Protein AF-A0A8I1V8I2-F1 (afdb_monomer)

Sequence (179 aa):
MRNTASRFMPPVAVRPPLRWPARCFLAVMAVAFMAVFWTHPVAVGGSLLALGSLVAVLSRREALRLARMAQSRAGESICQFARSIDCRRVDTWVVRAVYEELQRSLSAAVAVPLRLTDNLQSDLRLDADDLDDLVADMAQRARRSLADTSANPLFGKVTTVGDLVEFLQTQPCLPNSAV

Foldseek 3Di:
DDPDDLVPFDAQDDDDPDDPVVVVVVVVVVVVVVVVCVVCVPVVVVVCVVVVVVCVVVVVVLVVLQVVQQVVCPPADLVVQVVVDPCVLAPVLLSVLLQVLLQVVSDPVDRHRFHQAQWCCPRSVQDPVNVVVSLVRSCNRSQFDPPCLVVQPCVVPDTGSNSSSVSSRPGDHHDPPPD

Radius of gyration: 20.57 Å; Cα contacts (8 Å, |Δi|>4): 141; chains: 1; bounding box: 42×40×56 Å

Structure (mmCIF, N/CA/C/O backbone):
data_AF-A0A8I1V8I2-F1
#
_entry.id   AF-A0A8I1V8I2-F1
#
loop_
_atom_site.group_PDB
_atom_site.id
_atom_site.type_symbol
_atom_site.label_atom_id
_atom_site.label_alt_id
_atom_site.label_comp_id
_atom_site.label_asym_id
_atom_site.label_entity_id
_atom_site.label_seq_id
_atom_site.pdbx_PDB_ins_code
_atom_site.Cartn_x
_atom_site.Cartn_y
_atom_site.Cartn_z
_atom_site.occupancy
_atom_site.B_iso_or_equiv
_atom_site.auth_seq_id
_atom_site.auth_comp_id
_atom_site.auth_asym_id
_atom_site.auth_atom_id
_atom_site.pdbx_PDB_model_num
ATOM 1 N N . MET A 1 1 ? -16.329 8.548 17.843 1.00 64.62 1 MET A N 1
ATOM 2 C CA . MET A 1 1 ? -16.566 7.380 16.964 1.00 64.62 1 MET A CA 1
ATOM 3 C C . MET A 1 1 ? -17.852 7.614 16.198 1.00 64.62 1 MET A C 1
ATOM 5 O O . MET A 1 1 ? -18.760 8.213 16.765 1.00 64.62 1 MET A O 1
ATOM 9 N N . ARG A 1 2 ? -17.925 7.216 14.925 1.00 69.12 2 ARG A N 1
ATOM 10 C CA . ARG A 1 2 ? -19.158 7.337 14.135 1.00 69.12 2 ARG A CA 1
ATOM 11 C C . ARG A 1 2 ? -20.166 6.235 14.469 1.00 69.12 2 ARG A C 1
ATOM 13 O O . ARG A 1 2 ? -19.789 5.083 14.644 1.00 69.12 2 ARG A O 1
ATOM 20 N N . ASN A 1 3 ? -21.453 6.596 14.472 1.00 68.94 3 ASN A N 1
ATOM 21 C CA . ASN A 1 3 ? -22.575 5.661 14.654 1.00 68.94 3 ASN A CA 1
ATOM 22 C C . ASN A 1 3 ? -23.096 5.076 13.325 1.00 68.94 3 ASN A C 1
ATOM 24 O O . ASN A 1 3 ? -24.006 4.250 13.317 1.00 68.94 3 ASN A O 1
ATOM 28 N N . THR A 1 4 ? -22.538 5.499 12.188 1.00 78.81 4 THR A N 1
ATOM 29 C CA . THR A 1 4 ? -22.935 5.017 10.860 1.00 78.81 4 THR A CA 1
ATOM 30 C C . THR A 1 4 ? -22.234 3.700 10.539 1.00 78.81 4 THR A C 1
ATOM 32 O O . THR A 1 4 ? -21.015 3.596 10.656 1.00 78.81 4 THR A O 1
ATOM 35 N N . ALA A 1 5 ? -22.981 2.698 10.072 1.00 82.81 5 ALA A N 1
ATOM 36 C CA . ALA A 1 5 ? -22.414 1.402 9.699 1.00 82.81 5 ALA A CA 1
ATOM 37 C C . ALA A 1 5 ? -21.366 1.519 8.572 1.00 82.81 5 ALA A C 1
ATOM 39 O O . ALA A 1 5 ? -21.555 2.268 7.613 1.00 82.81 5 ALA A O 1
ATOM 40 N N . SER A 1 6 ? -20.302 0.712 8.641 1.00 80.50 6 SER A N 1
ATOM 41 C CA . SER A 1 6 ? -19.172 0.732 7.690 1.00 80.50 6 SER A CA 1
ATOM 42 C C . SER A 1 6 ? -19.536 0.388 6.242 1.00 80.50 6 SER A C 1
ATOM 44 O O . SER A 1 6 ? -18.745 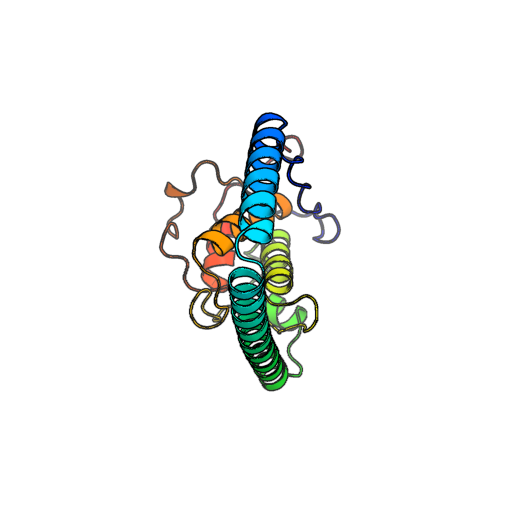0.615 5.337 1.00 80.50 6 SER A O 1
ATOM 46 N N . ARG A 1 7 ? -20.733 -0.156 5.988 1.00 82.81 7 ARG A N 1
ATOM 47 C CA . ARG A 1 7 ? -21.243 -0.408 4.627 1.00 82.81 7 ARG A CA 1
ATOM 48 C C .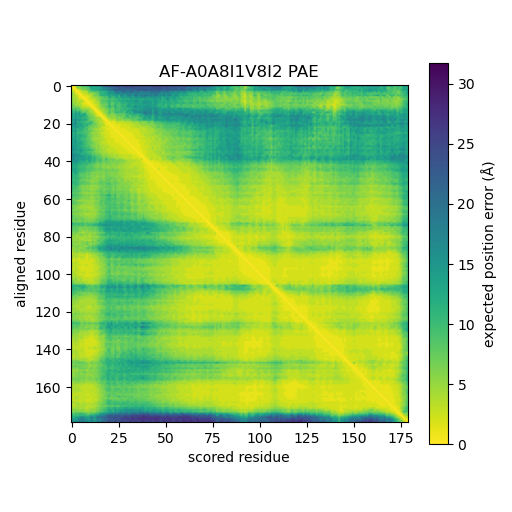 ARG A 1 7 ? -21.562 0.864 3.836 1.00 82.81 7 ARG A C 1
ATOM 50 O O . ARG A 1 7 ? -21.690 0.784 2.626 1.00 82.81 7 ARG A O 1
ATOM 57 N N . PHE A 1 8 ? -21.707 2.003 4.514 1.00 85.38 8 PHE A N 1
ATOM 58 C CA . PHE A 1 8 ? -21.960 3.308 3.891 1.00 85.38 8 PHE A CA 1
ATOM 59 C C . PHE A 1 8 ? -20.676 4.116 3.665 1.00 85.38 8 PHE A C 1
ATOM 61 O O . PHE A 1 8 ? -20.726 5.316 3.406 1.00 85.38 8 PHE A O 1
ATOM 68 N N . MET A 1 9 ? -19.524 3.468 3.810 1.00 85.94 9 MET A N 1
ATOM 69 C CA . MET A 1 9 ? -18.231 4.074 3.551 1.00 85.94 9 MET A CA 1
ATOM 70 C C . MET A 1 9 ? -18.099 4.423 2.060 1.00 85.94 9 MET A C 1
ATOM 72 O O . MET A 1 9 ? -18.410 3.575 1.220 1.00 85.94 9 MET A O 1
ATOM 76 N N . PRO A 1 10 ? -17.639 5.639 1.713 1.00 85.38 10 PRO A N 1
ATOM 77 C CA . PRO A 1 10 ? -17.452 6.023 0.322 1.00 85.38 10 PRO A CA 1
ATOM 78 C C . PRO A 1 10 ? -16.300 5.230 -0.320 1.00 85.38 10 PRO A C 1
ATOM 80 O O . PRO A 1 10 ? -15.362 4.833 0.384 1.00 85.38 10 PRO A O 1
ATOM 83 N N . PRO A 1 11 ? -16.344 5.003 -1.645 1.00 85.25 11 PRO A N 1
ATOM 84 C CA . PRO A 1 11 ? -15.184 4.520 -2.385 1.00 85.25 11 PRO A CA 1
ATOM 85 C C . PRO A 1 11 ? -14.079 5.588 -2.412 1.00 85.25 11 PRO A C 1
ATOM 87 O O . PRO A 1 11 ? -14.350 6.774 -2.211 1.00 85.25 11 PRO A O 1
ATOM 90 N N . VAL A 1 12 ? -12.841 5.168 -2.686 1.00 84.62 12 VAL A N 1
ATOM 91 C CA . VAL A 1 12 ? -11.736 6.097 -2.985 1.00 84.62 12 VAL A CA 1
ATOM 92 C C . VAL A 1 12 ? -12.130 6.947 -4.195 1.00 84.62 12 VAL A C 1
ATOM 94 O O . VAL A 1 12 ? -12.657 6.412 -5.177 1.00 84.62 12 VAL A O 1
ATOM 97 N N . ALA A 1 13 ? -11.912 8.264 -4.136 1.00 81.31 13 ALA A N 1
ATOM 98 C CA . ALA A 1 13 ? -12.184 9.098 -5.304 1.00 81.31 13 ALA A CA 1
ATOM 99 C C . ALA A 1 13 ? -11.190 8.772 -6.419 1.00 81.31 13 ALA A C 1
ATOM 101 O O . ALA A 1 13 ? -9.991 8.627 -6.191 1.00 81.31 13 ALA A O 1
ATOM 102 N N . VAL A 1 14 ? -11.690 8.700 -7.650 1.00 76.75 14 VAL A N 1
ATOM 103 C CA . VAL A 1 14 ? -10.835 8.490 -8.817 1.00 76.75 14 VAL A CA 1
ATOM 104 C C . VAL A 1 14 ? -9.915 9.701 -8.967 1.00 76.75 14 VAL A C 1
ATOM 106 O O . VAL A 1 14 ? -10.389 10.835 -9.082 1.00 76.75 14 VAL A O 1
ATOM 109 N N . ARG A 1 15 ? -8.598 9.463 -8.972 1.00 76.69 15 ARG A N 1
ATOM 110 C CA . ARG A 1 15 ? -7.600 10.513 -9.211 1.00 76.69 15 ARG A CA 1
ATOM 111 C C . ARG A 1 15 ? -7.887 11.175 -10.572 1.00 76.69 15 ARG A C 1
ATOM 113 O O . ARG A 1 15 ? -8.176 10.463 -11.539 1.00 76.69 15 ARG A O 1
ATOM 120 N N . PRO A 1 16 ? -7.844 12.517 -10.676 1.00 74.12 16 PRO A N 1
ATOM 121 C CA . PRO A 1 16 ? -8.162 13.200 -11.922 1.00 74.12 16 PRO A CA 1
ATOM 122 C C . PRO A 1 16 ? -7.211 12.746 -13.036 1.00 74.12 16 PRO A C 1
ATOM 124 O O . PRO A 1 16 ? -6.032 12.483 -12.778 1.00 74.12 16 PRO A O 1
ATOM 127 N N . PRO A 1 17 ? -7.694 12.659 -14.287 1.00 76.81 17 PRO A N 1
ATOM 128 C CA . PRO A 1 17 ? -6.865 12.203 -15.385 1.00 76.81 17 PRO A CA 1
ATOM 129 C C . PRO A 1 17 ? -5.683 13.149 -15.597 1.00 76.81 17 PRO A C 1
ATOM 131 O O . PRO A 1 17 ? -5.768 14.358 -15.364 1.00 76.81 17 PRO A O 1
ATOM 134 N N . LEU A 1 18 ? -4.592 12.587 -16.116 1.00 78.44 18 LEU A N 1
ATOM 135 C CA . LEU A 1 18 ? -3.347 13.302 -16.363 1.00 78.44 18 LEU A CA 1
ATOM 136 C C . LEU A 1 18 ? -3.592 14.621 -17.121 1.00 78.44 18 LEU A C 1
ATOM 138 O O . LEU A 1 18 ? -4.292 14.636 -18.143 1.00 78.44 18 LEU A O 1
ATOM 142 N N . ARG A 1 19 ? -3.013 15.721 -16.620 1.00 87.00 19 ARG A N 1
ATOM 143 C CA . ARG A 1 19 ? -3.175 17.075 -17.179 1.00 87.00 19 ARG A CA 1
ATOM 144 C C . ARG A 1 19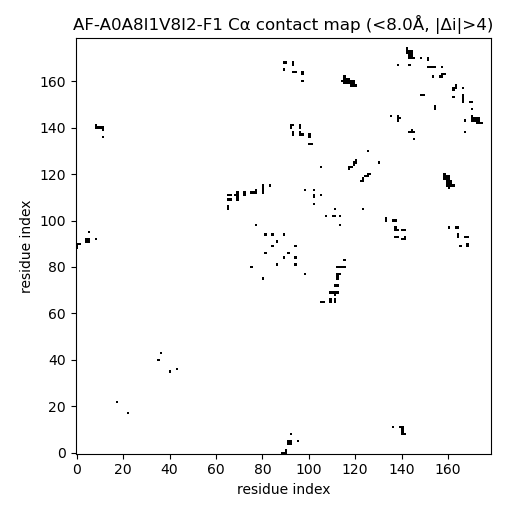 ? -2.590 17.154 -18.593 1.00 87.00 19 ARG A C 1
ATOM 146 O O . ARG A 1 19 ? -1.603 16.494 -18.905 1.00 87.00 19 ARG A O 1
ATOM 153 N N . TRP A 1 20 ? -3.164 18.014 -19.434 1.00 82.88 20 TRP A N 1
ATOM 154 C CA . TRP A 1 20 ? -2.749 18.205 -20.831 1.00 82.88 20 TRP A CA 1
ATOM 155 C C . TRP A 1 20 ? -1.231 18.390 -21.060 1.00 82.88 20 TRP A C 1
ATOM 157 O O . TRP A 1 20 ? -0.701 17.671 -21.906 1.00 82.88 20 TRP A O 1
ATOM 167 N N . PRO A 1 21 ? -0.484 19.221 -20.297 1.00 86.06 21 PRO A N 1
ATOM 168 C CA . PRO A 1 21 ? 0.962 19.363 -20.513 1.00 86.06 21 PRO A CA 1
ATOM 169 C C . PRO A 1 21 ? 1.739 18.055 -20.306 1.00 86.06 21 PRO A C 1
ATOM 171 O O . PRO A 1 21 ? 2.663 17.758 -21.058 1.00 86.06 21 PRO A O 1
ATOM 174 N N . ALA A 1 22 ? 1.331 17.228 -19.341 1.00 86.69 22 ALA A N 1
ATOM 175 C CA . ALA A 1 22 ? 1.958 15.931 -19.110 1.00 86.69 22 ALA A CA 1
ATOM 176 C C . ALA A 1 22 ? 1.650 14.934 -20.243 1.00 86.69 22 ALA A C 1
ATOM 178 O O . ALA A 1 22 ? 2.503 14.122 -20.594 1.00 86.69 22 ALA A O 1
ATOM 179 N N . ARG A 1 23 ? 0.479 15.039 -20.890 1.00 88.25 23 ARG A N 1
ATOM 180 C CA . ARG A 1 23 ? 0.170 14.254 -22.100 1.00 88.25 23 ARG A CA 1
ATOM 181 C C . ARG A 1 23 ? 1.065 14.647 -23.273 1.00 88.25 23 ARG A C 1
ATOM 183 O O . ARG A 1 23 ? 1.575 13.768 -23.958 1.00 88.25 23 ARG A O 1
ATOM 190 N N . CYS A 1 24 ? 1.282 15.945 -23.486 1.00 90.88 24 CYS A N 1
ATOM 191 C CA . CYS A 1 24 ? 2.187 16.432 -24.530 1.00 90.88 24 CYS A CA 1
ATOM 192 C C . CYS A 1 24 ? 3.622 15.948 -24.296 1.00 90.88 24 CYS A C 1
ATOM 194 O O . CYS A 1 24 ? 4.262 15.457 -25.222 1.00 90.88 24 CYS A O 1
ATOM 196 N N . PHE A 1 25 ? 4.102 16.018 -23.052 1.00 91.88 25 PHE A N 1
ATOM 197 C CA . PHE A 1 25 ? 5.422 15.508 -22.684 1.00 91.88 25 PHE A CA 1
ATOM 198 C C . PHE A 1 25 ? 5.564 14.000 -22.958 1.00 91.88 25 PHE A C 1
ATOM 200 O O . PHE A 1 25 ? 6.535 13.575 -23.584 1.00 91.88 25 PHE A O 1
ATOM 207 N N . LEU A 1 26 ? 4.567 13.194 -22.575 1.00 90.75 26 LEU A N 1
ATOM 208 C CA . LEU A 1 26 ? 4.551 11.755 -22.863 1.00 90.75 26 LEU A CA 1
ATOM 209 C C . LEU A 1 26 ? 4.549 11.452 -24.365 1.00 90.75 26 LEU A C 1
ATOM 211 O O . LEU A 1 26 ? 5.234 10.528 -24.794 1.00 90.75 26 LEU A O 1
ATOM 215 N N . ALA A 1 27 ? 3.821 12.229 -25.171 1.00 92.50 27 ALA A N 1
ATOM 216 C CA . ALA A 1 27 ? 3.812 12.055 -26.622 1.00 92.50 27 ALA A CA 1
ATOM 217 C C . ALA A 1 27 ? 5.203 12.298 -27.233 1.00 92.50 27 ALA A C 1
ATOM 219 O O . ALA A 1 27 ? 5.659 11.505 -28.055 1.00 92.50 27 ALA A O 1
ATOM 220 N N . VAL A 1 28 ? 5.911 13.342 -26.789 1.00 93.62 28 VAL A N 1
ATOM 221 C CA . VAL A 1 28 ? 7.290 13.619 -27.226 1.00 93.62 28 VAL A CA 1
ATOM 222 C C . VAL A 1 28 ? 8.233 12.485 -26.818 1.00 93.62 28 VAL A C 1
ATOM 224 O O . VAL A 1 28 ? 9.016 12.014 -27.642 1.00 93.62 28 VAL A O 1
ATOM 227 N N . MET A 1 29 ? 8.122 11.994 -25.579 1.00 91.94 29 MET A N 1
ATOM 228 C CA . MET A 1 29 ? 8.909 10.849 -25.110 1.00 91.94 29 MET A CA 1
ATOM 229 C C . MET A 1 29 ? 8.640 9.591 -25.941 1.00 91.94 29 MET A C 1
ATOM 231 O O . MET A 1 29 ? 9.583 8.904 -26.324 1.00 91.94 29 MET A O 1
ATOM 235 N N . ALA A 1 30 ? 7.379 9.315 -26.279 1.00 91.50 30 ALA A N 1
ATOM 236 C CA . ALA A 1 30 ? 7.009 8.171 -27.105 1.00 91.50 30 ALA A CA 1
ATOM 237 C C . ALA A 1 30 ? 7.614 8.254 -28.516 1.00 91.50 30 ALA A C 1
ATOM 239 O O . ALA A 1 30 ? 8.157 7.266 -29.005 1.00 91.50 30 ALA A O 1
ATOM 240 N N . VAL A 1 31 ? 7.589 9.431 -29.154 1.00 93.69 31 VAL A N 1
ATOM 241 C CA . VAL A 1 31 ? 8.219 9.638 -30.471 1.00 93.69 31 VAL A CA 1
ATOM 242 C C . VAL A 1 31 ? 9.735 9.436 -30.397 1.00 93.69 31 VAL A C 1
ATOM 244 O O . VAL A 1 31 ? 10.303 8.763 -31.256 1.00 93.69 31 VAL A O 1
ATOM 247 N N . ALA A 1 32 ? 10.390 9.952 -29.352 1.00 88.75 32 ALA A N 1
ATOM 248 C CA . ALA A 1 32 ? 11.820 9.739 -29.136 1.00 88.75 32 ALA A CA 1
ATOM 249 C C . ALA A 1 32 ? 12.155 8.246 -28.955 1.00 88.75 32 ALA A C 1
ATOM 251 O O . ALA A 1 32 ? 13.080 7.740 -29.589 1.00 88.75 32 ALA A O 1
ATOM 252 N N . PHE A 1 33 ? 11.365 7.518 -28.160 1.00 87.62 33 PHE A N 1
ATOM 253 C CA . PHE A 1 33 ? 11.512 6.069 -27.993 1.00 87.62 33 PHE A CA 1
ATOM 254 C C . PHE A 1 33 ? 11.321 5.304 -29.307 1.00 87.62 33 PHE A C 1
ATOM 256 O O . PHE A 1 33 ? 12.099 4.399 -29.600 1.00 87.62 33 PHE A O 1
ATOM 263 N N . MET A 1 34 ? 10.332 5.682 -30.122 1.00 89.44 34 MET A N 1
ATOM 264 C CA . MET A 1 34 ? 10.095 5.071 -31.436 1.00 89.44 34 MET A CA 1
ATOM 265 C C . MET A 1 34 ? 11.270 5.295 -32.394 1.00 89.44 34 MET A C 1
ATOM 267 O O . MET A 1 34 ? 11.663 4.370 -33.103 1.00 89.44 34 MET A O 1
ATOM 271 N N . ALA A 1 35 ? 11.871 6.488 -32.386 1.00 89.00 35 ALA A N 1
ATOM 272 C CA . ALA A 1 35 ? 13.062 6.772 -33.182 1.00 89.00 35 ALA A CA 1
ATOM 273 C C . ALA A 1 35 ? 14.254 5.896 -32.755 1.00 89.00 35 ALA A C 1
ATOM 275 O O . ALA A 1 35 ? 14.913 5.303 -33.607 1.00 89.00 35 ALA A O 1
ATOM 276 N N . VAL A 1 36 ? 14.486 5.746 -31.445 1.00 87.75 36 VAL A N 1
ATOM 277 C CA . VAL A 1 36 ? 15.548 4.876 -30.897 1.00 87.75 36 VAL A CA 1
ATOM 278 C C . VAL A 1 36 ? 15.292 3.397 -31.206 1.00 87.75 36 VAL A C 1
ATOM 280 O O . VAL A 1 36 ? 16.220 2.650 -31.517 1.00 87.75 36 VAL A O 1
ATOM 283 N N . PHE A 1 37 ? 14.033 2.957 -31.160 1.00 89.69 37 PHE A N 1
ATOM 284 C CA . PHE A 1 37 ? 13.659 1.596 -31.543 1.00 89.69 37 PHE A CA 1
ATOM 285 C C . PHE A 1 37 ? 13.972 1.316 -33.018 1.00 89.69 37 PHE A C 1
ATOM 287 O O . PHE A 1 37 ? 14.446 0.231 -33.350 1.00 89.69 37 PHE A O 1
ATOM 294 N N . TRP A 1 38 ? 13.761 2.302 -33.894 1.00 90.56 38 TRP A N 1
ATOM 295 C CA . TRP A 1 38 ? 14.055 2.175 -35.320 1.00 90.56 38 TRP A CA 1
ATOM 296 C C . TRP A 1 38 ? 15.557 2.084 -35.610 1.00 90.56 38 TRP A C 1
ATOM 298 O O . TRP A 1 38 ? 15.969 1.348 -36.506 1.00 90.56 38 TRP A O 1
ATOM 308 N N . THR A 1 39 ? 16.389 2.811 -34.858 1.00 90.88 39 THR A N 1
ATOM 309 C CA . THR A 1 39 ? 17.848 2.787 -35.046 1.00 90.88 39 THR A CA 1
ATOM 310 C C . THR A 1 39 ? 18.505 1.550 -34.434 1.00 90.88 39 THR A C 1
ATOM 312 O O . THR A 1 39 ? 19.489 1.051 -34.981 1.00 90.88 39 THR A O 1
ATOM 315 N N . HIS A 1 40 ? 17.965 1.020 -33.331 1.00 91.50 40 HIS A N 1
ATOM 316 C CA . HIS A 1 40 ? 18.559 -0.101 -32.593 1.00 91.50 40 HIS A CA 1
ATOM 317 C C . HIS A 1 40 ? 17.541 -1.193 -32.204 1.00 91.50 40 HIS A C 1
ATOM 319 O O . HIS A 1 40 ? 17.405 -1.521 -31.020 1.00 91.50 40 HIS A O 1
ATOM 325 N N . PRO A 1 41 ? 16.860 -1.835 -33.173 1.00 89.69 41 PRO A N 1
ATOM 326 C CA . PRO A 1 41 ? 15.738 -2.732 -32.887 1.00 89.69 41 PRO A CA 1
ATOM 327 C C . PRO A 1 41 ? 16.145 -3.971 -32.079 1.00 89.69 41 PRO A C 1
ATOM 329 O O . PRO A 1 41 ? 15.426 -4.388 -31.172 1.00 89.69 41 PRO A O 1
ATOM 332 N N . VAL A 1 42 ? 17.323 -4.543 -32.355 1.00 94.00 42 VAL A N 1
ATOM 333 C CA . VAL A 1 42 ? 17.816 -5.739 -31.649 1.00 94.00 42 VAL A CA 1
ATOM 334 C C . VAL A 1 42 ? 18.182 -5.420 -30.201 1.00 94.00 42 VAL A C 1
ATOM 336 O O . VAL A 1 42 ? 17.825 -6.177 -29.302 1.00 94.00 42 VAL A O 1
ATOM 339 N N . ALA A 1 43 ? 18.860 -4.293 -29.963 1.00 91.00 43 ALA A N 1
ATOM 340 C CA . ALA A 1 43 ? 19.255 -3.892 -28.616 1.00 91.00 43 ALA A CA 1
ATOM 341 C C . ALA A 1 43 ? 18.022 -3.587 -27.757 1.00 91.00 43 ALA A C 1
ATOM 343 O O . ALA A 1 43 ? 17.884 -4.142 -26.670 1.00 91.00 43 ALA A O 1
ATOM 344 N N . VAL A 1 44 ? 17.085 -2.785 -28.277 1.00 92.38 44 VAL A N 1
ATOM 345 C CA . VAL A 1 44 ? 15.857 -2.444 -27.545 1.00 92.38 44 VAL A CA 1
ATOM 346 C C . VAL A 1 44 ? 14.986 -3.683 -27.325 1.00 92.38 44 VAL A C 1
ATOM 348 O O . VAL A 1 44 ? 14.507 -3.899 -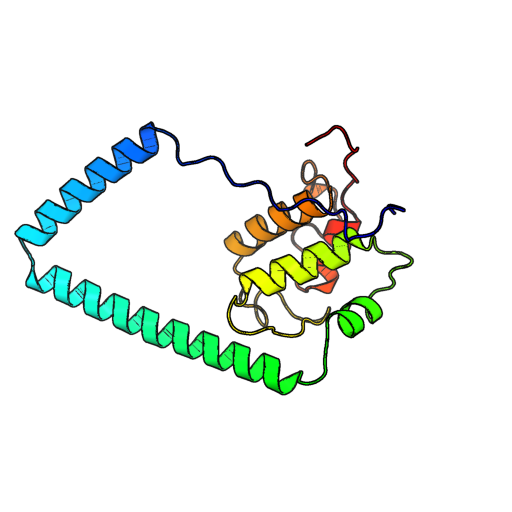26.213 1.00 92.38 44 VAL A O 1
ATOM 351 N N . GLY A 1 45 ? 14.829 -4.541 -28.338 1.00 91.19 45 GLY A N 1
ATOM 352 C CA . GLY A 1 45 ? 14.099 -5.802 -28.206 1.00 91.19 45 GLY A CA 1
ATOM 353 C C . GLY A 1 45 ? 14.708 -6.725 -27.146 1.00 91.19 45 GLY A C 1
ATOM 354 O O . GLY A 1 45 ? 13.990 -7.238 -26.288 1.00 91.19 45 GLY A O 1
ATOM 355 N N . GLY A 1 46 ? 16.035 -6.879 -27.147 1.00 94.62 46 GLY A N 1
ATOM 356 C CA . GLY A 1 46 ? 16.757 -7.646 -26.132 1.00 94.62 46 GLY A CA 1
ATOM 357 C C . GLY A 1 46 ? 16.563 -7.085 -24.721 1.00 94.62 46 GLY A C 1
ATOM 358 O O . GLY A 1 46 ? 16.257 -7.842 -23.800 1.00 94.62 46 GLY A O 1
ATOM 359 N N . SER A 1 47 ? 16.660 -5.764 -24.549 1.00 92.69 47 SER A N 1
ATOM 360 C CA . SER A 1 47 ? 16.421 -5.103 -23.261 1.00 92.69 47 SER A CA 1
ATOM 361 C C . SER A 1 47 ? 14.984 -5.277 -22.766 1.00 92.69 47 SER A C 1
ATOM 363 O O . SER A 1 47 ? 14.786 -5.559 -21.586 1.00 92.69 47 SER A O 1
ATOM 365 N N . LEU A 1 48 ? 13.984 -5.164 -23.645 1.00 93.69 48 LEU A N 1
ATOM 366 C CA . LEU A 1 48 ? 12.577 -5.374 -23.287 1.00 93.69 48 LEU A CA 1
ATOM 367 C C . LEU A 1 48 ? 12.302 -6.821 -22.873 1.00 93.69 48 LEU A C 1
ATOM 369 O O . LEU A 1 48 ? 11.603 -7.049 -21.889 1.00 93.69 48 LEU A O 1
ATOM 373 N N . LEU A 1 49 ? 12.877 -7.800 -23.578 1.00 95.50 49 LEU A N 1
ATOM 374 C CA . LEU A 1 49 ? 12.763 -9.212 -23.204 1.00 95.50 49 LEU A CA 1
ATOM 375 C C . LEU A 1 49 ? 13.449 -9.496 -21.863 1.00 95.50 49 LEU A C 1
ATOM 377 O O . LEU A 1 49 ? 12.875 -10.168 -21.003 1.00 95.50 49 LEU A O 1
ATOM 381 N N . ALA A 1 50 ? 14.652 -8.956 -21.654 1.00 95.81 50 ALA A N 1
ATOM 382 C CA . ALA A 1 50 ? 15.372 -9.088 -20.393 1.00 95.81 50 ALA A CA 1
ATOM 383 C C . ALA A 1 50 ? 14.574 -8.477 -19.229 1.00 95.81 50 ALA A C 1
ATOM 385 O O . ALA A 1 50 ? 14.333 -9.153 -18.230 1.00 95.81 50 ALA A O 1
ATOM 386 N N . LEU A 1 51 ? 14.077 -7.247 -19.381 1.00 96.31 51 LEU A N 1
ATOM 387 C CA . LEU A 1 51 ? 13.259 -6.587 -18.365 1.00 96.31 51 LEU A CA 1
ATOM 388 C C . LEU A 1 51 ? 11.936 -7.329 -18.123 1.00 96.31 51 LEU A C 1
ATOM 390 O O . LEU A 1 51 ? 11.572 -7.578 -16.977 1.00 96.31 51 LEU A O 1
ATOM 394 N N . GLY A 1 52 ? 11.241 -7.742 -19.185 1.00 95.81 52 GLY A N 1
ATOM 395 C CA . GLY A 1 52 ? 9.978 -8.476 -19.091 1.00 95.81 52 GLY A CA 1
ATOM 396 C C . GLY A 1 52 ? 10.133 -9.829 -18.395 1.00 95.81 52 GLY A C 1
ATOM 397 O O . GLY A 1 52 ? 9.328 -10.176 -17.530 1.00 95.81 52 GLY A O 1
ATOM 398 N N . SER A 1 53 ? 11.196 -10.575 -18.708 1.00 95.69 53 SER A N 1
ATOM 399 C CA . SER A 1 53 ? 11.511 -11.836 -18.027 1.00 95.69 53 SER A CA 1
ATOM 400 C C . SER A 1 53 ? 11.851 -11.627 -16.550 1.00 95.69 53 SER A C 1
ATOM 402 O O . SER A 1 53 ? 11.352 -12.370 -15.704 1.00 95.69 53 SER A O 1
ATOM 404 N N . LEU A 1 54 ? 12.617 -10.583 -16.218 1.00 97.00 54 LEU A N 1
ATOM 405 C CA . LEU A 1 54 ? 12.916 -10.219 -14.835 1.00 97.00 54 LEU A CA 1
ATOM 406 C C . LEU A 1 54 ? 11.630 -9.899 -14.061 1.00 97.00 54 LEU A C 1
ATOM 408 O O . LEU A 1 54 ? 11.395 -10.483 -13.003 1.00 97.00 54 LEU A O 1
ATOM 412 N N . VAL A 1 55 ? 10.759 -9.049 -14.612 1.00 95.25 55 VAL A N 1
ATOM 413 C CA . VAL A 1 55 ? 9.455 -8.709 -14.016 1.00 95.25 55 VAL A CA 1
ATOM 414 C C . VAL A 1 55 ? 8.580 -9.955 -13.849 1.00 95.25 55 VAL A C 1
ATOM 416 O O . VAL A 1 55 ? 7.969 -10.146 -12.796 1.00 95.25 55 VAL A O 1
ATOM 419 N N . ALA A 1 56 ? 8.548 -10.856 -14.834 1.00 94.56 56 ALA A N 1
ATOM 420 C CA . ALA A 1 56 ? 7.800 -12.110 -14.746 1.00 94.56 56 ALA A CA 1
ATOM 421 C C . ALA A 1 56 ? 8.330 -13.034 -13.633 1.00 94.56 56 ALA A C 1
ATOM 423 O O . ALA A 1 56 ? 7.552 -13.670 -12.922 1.00 94.56 56 ALA A O 1
ATOM 424 N N . VAL A 1 57 ? 9.649 -13.106 -13.444 1.00 96.19 57 VAL A N 1
ATOM 425 C CA . VAL A 1 57 ? 10.254 -13.891 -12.358 1.00 96.19 57 VAL A CA 1
ATOM 426 C C . VAL A 1 57 ? 9.951 -13.264 -10.997 1.00 96.19 57 VAL A C 1
ATOM 428 O O . VAL A 1 57 ? 9.562 -13.983 -10.076 1.00 96.19 57 VAL A O 1
ATOM 431 N N . LEU A 1 58 ? 10.101 -11.945 -10.860 1.00 93.88 58 LEU A N 1
ATOM 432 C CA . LEU A 1 58 ? 9.841 -11.231 -9.607 1.00 93.88 58 LEU A CA 1
ATOM 433 C C . LEU A 1 58 ? 8.363 -11.314 -9.203 1.00 93.88 58 LEU A C 1
ATOM 435 O O . LEU A 1 58 ? 8.065 -11.703 -8.075 1.00 93.88 58 LEU A O 1
ATOM 439 N N . SER A 1 59 ? 7.442 -11.070 -10.137 1.00 90.62 59 SER A N 1
ATOM 440 C CA . SER A 1 59 ? 5.995 -11.183 -9.894 1.00 90.62 59 SER A CA 1
ATOM 441 C C . SER A 1 59 ? 5.574 -12.600 -9.498 1.00 90.62 59 SER A C 1
ATOM 443 O O . SER A 1 59 ? 4.806 -12.771 -8.554 1.00 90.62 59 SER A O 1
ATOM 445 N N . ARG A 1 60 ? 6.125 -13.642 -10.140 1.00 92.81 60 ARG A N 1
ATOM 446 C CA . ARG A 1 60 ? 5.883 -15.040 -9.734 1.00 92.81 60 ARG A CA 1
ATOM 447 C C . ARG A 1 60 ? 6.389 -15.330 -8.325 1.00 92.81 60 ARG A C 1
ATOM 449 O O . ARG A 1 60 ? 5.717 -16.030 -7.571 1.00 92.81 60 ARG A O 1
ATOM 456 N N . ARG A 1 61 ? 7.570 -14.820 -7.959 1.00 93.94 61 ARG A N 1
ATOM 457 C CA . ARG A 1 61 ? 8.125 -14.989 -6.606 1.00 93.94 61 ARG A CA 1
ATOM 458 C C . ARG A 1 61 ? 7.241 -14.322 -5.557 1.00 93.94 61 ARG A C 1
ATOM 460 O O . ARG A 1 61 ? 6.982 -14.946 -4.530 1.00 93.94 61 ARG A O 1
ATOM 467 N N . GLU A 1 62 ? 6.760 -13.112 -5.829 1.00 91.94 62 GLU A N 1
ATOM 468 C CA . GLU A 1 62 ? 5.858 -12.399 -4.922 1.00 91.94 62 GLU A CA 1
ATOM 469 C C . GLU A 1 62 ? 4.505 -13.113 -4.808 1.00 91.94 62 GLU A C 1
ATOM 471 O O . GLU A 1 62 ? 4.044 -13.382 -3.703 1.00 91.94 62 GLU A O 1
ATOM 476 N N . ALA A 1 63 ? 3.925 -13.564 -5.925 1.00 91.12 63 ALA A N 1
ATOM 477 C CA . ALA A 1 63 ? 2.684 -14.339 -5.915 1.00 91.12 63 ALA A CA 1
ATOM 478 C C . ALA A 1 63 ? 2.806 -15.628 -5.081 1.00 91.12 63 ALA A C 1
ATOM 480 O O . ALA A 1 63 ? 1.933 -15.932 -4.270 1.00 91.12 63 ALA A O 1
ATOM 481 N N . LEU A 1 64 ? 3.912 -16.369 -5.223 1.00 93.44 64 LEU A N 1
ATOM 482 C CA . LEU A 1 64 ? 4.179 -17.559 -4.409 1.00 93.44 64 LEU A CA 1
ATOM 483 C C . LEU A 1 64 ? 4.360 -17.222 -2.926 1.00 93.44 64 LEU A C 1
ATOM 485 O O . LEU A 1 64 ? 3.923 -17.982 -2.065 1.00 93.44 64 LEU A O 1
ATOM 489 N N . ARG A 1 65 ? 5.017 -16.104 -2.611 1.00 94.50 65 ARG A N 1
ATOM 490 C CA . ARG A 1 65 ? 5.196 -15.635 -1.234 1.00 94.50 65 ARG A CA 1
ATOM 491 C C . ARG A 1 65 ? 3.847 -15.317 -0.589 1.00 94.50 65 ARG A C 1
ATOM 493 O O . ARG A 1 65 ? 3.571 -15.838 0.490 1.00 94.50 65 ARG A O 1
ATOM 500 N N . LEU A 1 66 ? 3.007 -14.531 -1.260 1.00 93.25 66 LEU A N 1
ATOM 501 C CA . LEU A 1 66 ? 1.667 -14.187 -0.781 1.00 93.25 66 LEU A CA 1
ATOM 502 C C . LEU A 1 66 ? 0.785 -15.432 -0.650 1.00 93.25 66 LEU A C 1
ATOM 504 O O . LEU A 1 66 ? 0.092 -15.583 0.350 1.00 93.25 66 LEU A O 1
ATOM 508 N N . ALA A 1 67 ? 0.877 -16.379 -1.588 1.00 92.62 67 ALA A N 1
ATOM 509 C CA . ALA A 1 67 ? 0.174 -17.656 -1.486 1.00 92.62 67 ALA A CA 1
ATOM 510 C C . ALA A 1 67 ? 0.609 -18.466 -0.251 1.00 92.62 67 ALA A C 1
ATOM 512 O O . ALA A 1 67 ? -0.239 -18.997 0.462 1.00 92.62 67 ALA A O 1
ATOM 513 N N . ARG A 1 68 ? 1.914 -18.522 0.057 1.00 94.19 68 ARG A N 1
ATOM 514 C CA . ARG A 1 68 ? 2.417 -19.178 1.281 1.00 94.19 68 ARG A CA 1
ATOM 515 C C . ARG A 1 68 ? 1.936 -18.476 2.548 1.00 94.19 68 ARG A C 1
ATOM 517 O O . ARG A 1 68 ? 1.603 -19.150 3.517 1.00 94.19 68 ARG A O 1
ATOM 524 N N . MET A 1 69 ? 1.895 -17.146 2.542 1.00 93.56 69 MET A N 1
ATOM 525 C CA . MET A 1 69 ? 1.384 -16.349 3.658 1.00 93.56 69 MET A CA 1
ATOM 526 C C . MET A 1 69 ? -0.118 -16.572 3.871 1.00 93.56 69 MET A C 1
ATOM 528 O O . MET A 1 69 ? -0.557 -16.757 5.001 1.00 93.56 69 MET A O 1
ATOM 532 N N . ALA A 1 70 ? -0.903 -16.625 2.793 1.00 92.19 70 ALA A N 1
ATOM 533 C CA . ALA A 1 70 ? -2.320 -16.966 2.861 1.00 92.19 70 ALA A CA 1
ATOM 534 C C . ALA A 1 70 ? -2.529 -18.397 3.380 1.00 92.19 70 ALA A C 1
ATOM 536 O O . ALA A 1 70 ? -3.383 -18.630 4.231 1.00 92.19 70 ALA A O 1
ATOM 537 N N . GLN A 1 71 ? -1.714 -19.350 2.917 1.00 93.12 71 GLN A N 1
ATOM 538 C CA . GLN A 1 71 ? -1.797 -20.746 3.338 1.00 93.12 71 GLN A CA 1
ATOM 539 C C . GLN A 1 71 ? -1.427 -20.937 4.815 1.00 93.12 71 GLN A C 1
ATOM 541 O O . GLN A 1 71 ? -2.104 -21.687 5.514 1.00 93.12 71 GLN A O 1
ATOM 546 N N . SER A 1 72 ? -0.394 -20.253 5.317 1.00 93.31 72 SER A N 1
ATOM 547 C CA . SER A 1 72 ? -0.011 -20.334 6.736 1.00 93.31 72 SER A CA 1
ATOM 548 C C . SER A 1 72 ? -1.049 -19.718 7.679 1.00 93.31 72 SER A C 1
ATOM 550 O O . SER A 1 72 ? -1.036 -20.002 8.874 1.00 93.31 72 SER A O 1
ATOM 552 N N . ARG A 1 73 ? -1.963 -18.910 7.133 1.00 92.94 73 ARG A N 1
ATOM 553 C CA . ARG A 1 73 ? -3.072 -18.248 7.833 1.00 92.94 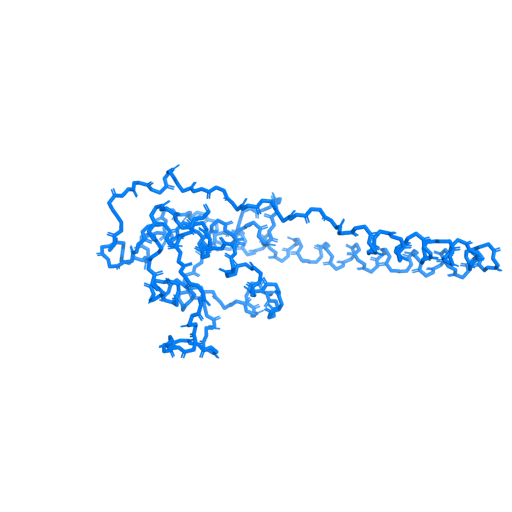73 ARG A CA 1
ATOM 554 C C . ARG A 1 73 ? -4.432 -18.804 7.407 1.00 92.94 73 ARG A C 1
ATOM 556 O O . ARG A 1 73 ? -5.457 -18.142 7.565 1.00 92.94 73 ARG A O 1
ATOM 563 N N . ALA A 1 74 ? -4.458 -20.008 6.834 1.00 87.81 74 ALA A N 1
ATOM 564 C CA . ALA A 1 74 ? -5.692 -20.626 6.372 1.00 87.81 74 ALA A CA 1
ATOM 565 C C . ALA A 1 74 ? -6.691 -20.770 7.534 1.00 87.81 74 ALA A C 1
ATOM 567 O O . ALA A 1 74 ? -6.382 -21.353 8.570 1.00 87.81 74 ALA A O 1
ATOM 568 N N . GLY A 1 75 ? -7.896 -20.224 7.352 1.00 85.44 75 GLY A N 1
ATOM 569 C CA . GLY A 1 75 ? -8.940 -20.176 8.382 1.00 85.44 75 GLY A CA 1
ATOM 570 C C . GLY A 1 75 ? -9.034 -18.841 9.127 1.00 85.44 75 GLY A C 1
ATOM 571 O O . GLY A 1 75 ? -10.034 -18.599 9.808 1.00 85.44 75 GLY A O 1
ATOM 572 N N . GLU A 1 76 ? -8.060 -17.945 8.958 1.00 91.38 76 GLU A N 1
ATOM 573 C CA . GLU A 1 76 ? -8.188 -16.557 9.395 1.00 91.38 76 GLU A CA 1
ATOM 574 C C . GLU A 1 76 ? -9.069 -15.764 8.425 1.00 91.38 76 GLU A C 1
ATOM 576 O O . GLU A 1 76 ? -9.099 -16.007 7.219 1.00 91.38 76 GLU A O 1
ATOM 581 N N . SER A 1 77 ? -9.834 -14.814 8.958 1.00 87.19 77 SER A N 1
ATOM 582 C CA . SER A 1 77 ? -10.764 -13.997 8.172 1.00 87.19 77 SER A CA 1
ATOM 583 C C . SER A 1 77 ? -10.796 -12.562 8.675 1.00 87.19 77 SER A C 1
ATOM 585 O O . SER A 1 77 ? -10.383 -12.278 9.802 1.00 87.19 77 SER A O 1
ATOM 587 N N . ILE A 1 78 ? -11.379 -11.661 7.879 1.00 84.94 78 ILE A N 1
ATOM 588 C CA . ILE A 1 78 ? -11.637 -10.270 8.281 1.00 84.94 78 ILE A CA 1
ATOM 589 C C . ILE A 1 78 ? -12.352 -10.172 9.637 1.00 84.94 78 ILE A C 1
ATOM 591 O O . ILE A 1 78 ? -12.094 -9.258 10.415 1.00 84.94 78 ILE A O 1
ATOM 595 N N . CYS A 1 79 ? -13.217 -11.134 9.970 1.00 86.06 79 CYS A N 1
ATOM 596 C CA . CYS A 1 79 ? -13.900 -11.158 11.258 1.00 86.06 79 CYS A CA 1
ATOM 597 C C . CYS A 1 79 ? -12.934 -11.388 12.424 1.00 86.06 79 CYS A C 1
ATOM 599 O O . CYS A 1 79 ? -13.144 -10.822 13.493 1.00 86.06 79 CYS A O 1
ATOM 601 N N . GLN A 1 80 ? -11.898 -12.209 12.245 1.00 89.31 80 GLN A N 1
ATOM 602 C CA . GLN A 1 80 ? -10.873 -12.408 13.270 1.00 89.31 80 GLN A CA 1
ATOM 603 C C . GLN A 1 80 ? -9.985 -11.170 13.411 1.00 89.31 80 GLN A C 1
ATOM 605 O O . GLN A 1 80 ? -9.743 -10.736 14.535 1.00 89.31 80 GLN A O 1
ATOM 610 N N . PHE A 1 81 ? -9.607 -10.541 12.295 1.00 91.50 81 PHE A N 1
ATOM 611 C CA . PHE A 1 81 ? -8.908 -9.254 12.307 1.00 91.50 81 PHE A CA 1
ATOM 612 C C . PHE A 1 81 ? -9.707 -8.189 13.073 1.00 91.50 81 PHE A C 1
ATOM 614 O O . PHE A 1 81 ? -9.208 -7.601 14.029 1.00 91.50 81 PHE A O 1
ATOM 621 N N . ALA A 1 82 ? -10.989 -8.012 12.747 1.00 88.75 82 ALA A N 1
ATOM 622 C CA . ALA A 1 82 ? -11.854 -7.060 13.441 1.00 88.75 82 ALA A CA 1
ATOM 623 C C . ALA A 1 82 ? -12.006 -7.383 14.939 1.00 88.75 82 ALA A C 1
ATOM 625 O O . ALA A 1 82 ? -12.035 -6.468 15.754 1.00 88.75 82 ALA A O 1
ATOM 626 N N . ARG A 1 83 ? -12.064 -8.669 15.321 1.00 88.94 83 ARG A N 1
ATOM 627 C CA . ARG A 1 83 ? -12.111 -9.093 16.735 1.00 88.94 83 ARG A CA 1
ATOM 628 C C . ARG A 1 83 ? -10.817 -8.823 17.499 1.00 88.94 83 ARG A C 1
ATOM 630 O O . ARG A 1 83 ? -10.889 -8.643 18.708 1.00 88.94 83 ARG A O 1
ATOM 637 N N . SER A 1 84 ? -9.662 -8.806 16.832 1.00 90.69 84 SER A N 1
ATOM 638 C CA . SER A 1 84 ? -8.396 -8.431 17.480 1.00 90.69 84 SER A CA 1
ATOM 639 C C . SER A 1 84 ? -8.300 -6.939 17.815 1.00 90.69 84 SER A C 1
ATOM 641 O O . SER A 1 84 ? -7.406 -6.539 18.553 1.00 90.69 84 SER A O 1
ATOM 643 N N . ILE A 1 85 ? -9.235 -6.124 17.317 1.00 90.69 85 ILE A N 1
ATOM 644 C CA . ILE A 1 85 ? -9.320 -4.692 17.590 1.00 90.69 85 ILE A CA 1
ATOM 645 C C . ILE A 1 85 ? -10.475 -4.447 18.556 1.00 90.69 85 ILE A C 1
ATOM 647 O O . ILE A 1 85 ? -11.594 -4.925 18.345 1.00 90.69 85 ILE A O 1
ATOM 651 N N . ASP A 1 86 ? -10.245 -3.624 19.579 1.00 87.69 86 ASP A N 1
ATOM 652 C CA . ASP A 1 86 ? -11.338 -3.123 20.407 1.00 87.69 86 ASP A CA 1
ATOM 653 C C . ASP A 1 86 ? -12.191 -2.120 19.610 1.00 87.69 86 ASP A C 1
ATOM 655 O O . ASP A 1 86 ? -11.994 -0.901 19.642 1.00 87.69 86 ASP A O 1
ATOM 659 N N . CYS A 1 87 ? -13.172 -2.651 18.880 1.00 82.06 87 CYS A N 1
ATOM 660 C CA . CYS A 1 87 ? -14.113 -1.881 18.070 1.00 82.06 87 CYS A CA 1
ATOM 661 C C . CYS A 1 87 ? -15.029 -0.968 18.910 1.00 82.06 87 CYS A C 1
ATOM 663 O O . CYS A 1 87 ? -15.792 -0.192 18.337 1.00 82.06 87 CYS A O 1
ATOM 665 N N . ARG A 1 88 ? -14.984 -1.037 20.253 1.00 82.81 88 ARG A N 1
ATOM 666 C CA . ARG A 1 88 ? -15.646 -0.059 21.136 1.00 82.81 88 ARG A CA 1
ATOM 667 C C . ARG A 1 88 ? -14.814 1.203 21.339 1.00 82.81 88 ARG A C 1
ATOM 669 O O . ARG A 1 88 ? -15.353 2.196 21.813 1.00 82.81 88 ARG A O 1
ATOM 676 N N . ARG A 1 89 ? -13.526 1.168 20.993 1.00 86.88 89 ARG A N 1
ATOM 677 C CA . ARG A 1 89 ? -12.589 2.298 21.090 1.00 86.88 89 ARG A CA 1
ATOM 678 C C . ARG A 1 89 ? -12.161 2.816 19.721 1.00 86.88 89 ARG A C 1
ATOM 680 O O . ARG A 1 89 ? -11.967 4.020 19.554 1.00 86.88 89 ARG A O 1
ATOM 687 N N . VAL A 1 90 ? -12.041 1.924 18.741 1.00 90.12 90 VAL A N 1
ATOM 688 C CA . VAL A 1 90 ? -11.617 2.248 17.374 1.00 90.12 90 VAL A CA 1
ATOM 689 C C . VAL A 1 90 ? -12.818 2.343 16.439 1.00 90.12 90 VAL A C 1
ATOM 691 O O . VAL A 1 90 ? -13.710 1.497 16.458 1.00 90.12 90 VAL A O 1
ATOM 694 N N . ASP A 1 91 ? -12.847 3.376 15.598 1.00 91.44 91 ASP A N 1
ATOM 695 C CA . ASP A 1 91 ? -13.900 3.552 14.603 1.00 91.44 91 ASP A CA 1
ATOM 696 C C . ASP A 1 91 ? -13.869 2.419 13.564 1.00 91.44 91 ASP A C 1
ATOM 698 O O . ASP A 1 91 ? -12.863 2.191 12.889 1.00 91.44 91 ASP A O 1
ATOM 702 N N . THR A 1 92 ? -15.000 1.732 13.397 1.00 91.06 92 THR A N 1
ATOM 703 C CA . THR A 1 92 ? -15.136 0.611 12.453 1.00 91.06 92 THR A CA 1
ATOM 704 C C . THR A 1 92 ? -14.861 0.993 10.997 1.00 91.06 92 THR A C 1
ATOM 706 O O . THR A 1 92 ? -14.487 0.126 10.207 1.00 91.06 92 THR A O 1
ATOM 709 N N . TRP A 1 93 ? -15.003 2.271 10.622 1.00 93.44 93 TRP A N 1
ATOM 710 C CA . TRP A 1 93 ? -14.612 2.741 9.292 1.00 93.44 93 TRP A CA 1
ATOM 711 C C . TRP A 1 93 ? -13.095 2.737 9.128 1.00 93.44 93 TRP A C 1
ATOM 713 O O . TRP A 1 93 ? -12.624 2.358 8.067 1.00 93.44 93 TRP A O 1
ATOM 723 N N . VAL A 1 94 ? -12.325 3.087 10.162 1.00 94.50 94 VAL A N 1
ATOM 724 C CA . VAL A 1 94 ? -10.854 3.013 10.107 1.00 94.50 94 VAL A CA 1
ATOM 725 C C . VAL A 1 94 ? -10.411 1.562 9.975 1.00 94.50 94 VAL A C 1
ATOM 727 O O . VAL A 1 94 ? -9.648 1.241 9.071 1.00 94.50 94 VAL A O 1
ATOM 730 N N . VAL A 1 95 ? -10.964 0.673 10.806 1.00 93.88 95 VAL A N 1
ATOM 731 C CA . VAL A 1 95 ? -10.672 -0.769 10.752 1.00 93.88 95 VAL A CA 1
ATOM 732 C C . VAL A 1 95 ? -10.904 -1.328 9.349 1.00 93.88 95 VAL A C 1
ATOM 734 O O . VAL A 1 95 ? -10.057 -2.030 8.800 1.00 93.88 95 VAL A O 1
ATOM 737 N N . ARG A 1 96 ? -12.054 -0.992 8.756 1.00 92.81 96 ARG A N 1
ATOM 738 C CA . ARG A 1 96 ? -12.414 -1.450 7.416 1.00 92.81 96 ARG A CA 1
ATOM 739 C C . ARG A 1 96 ? -11.547 -0.821 6.326 1.00 92.81 96 ARG A C 1
ATOM 741 O O . ARG A 1 96 ? -11.168 -1.540 5.409 1.00 92.81 96 ARG A O 1
ATOM 748 N N . ALA A 1 97 ? -11.234 0.475 6.427 1.00 94.56 97 ALA A N 1
ATOM 749 C CA . ALA A 1 97 ? -10.356 1.169 5.482 1.00 94.56 97 ALA A CA 1
ATOM 750 C C . ALA A 1 97 ? -9.004 0.469 5.407 1.00 94.56 97 ALA A C 1
ATOM 752 O O . ALA A 1 97 ? -8.582 0.056 4.335 1.00 94.56 97 ALA A O 1
ATOM 753 N N . VAL A 1 98 ? -8.376 0.285 6.571 1.00 95.44 98 VAL A N 1
ATOM 754 C CA . VAL A 1 98 ? -7.046 -0.310 6.676 1.00 95.44 98 VAL A CA 1
ATOM 755 C C . VAL A 1 98 ? -7.050 -1.719 6.112 1.00 95.44 98 VAL A C 1
ATOM 757 O O . VAL A 1 98 ? -6.216 -2.042 5.274 1.00 95.44 98 VAL A O 1
ATOM 760 N N . TYR A 1 99 ? -8.021 -2.542 6.512 1.00 94.06 99 TYR A N 1
ATOM 761 C CA . TYR A 1 99 ? -8.085 -3.914 6.028 1.00 94.06 99 TYR A CA 1
ATOM 762 C C . TYR A 1 99 ? -8.276 -3.992 4.508 1.00 94.06 99 TYR A C 1
ATOM 764 O O . TYR A 1 99 ? -7.552 -4.721 3.837 1.00 94.06 99 TYR A O 1
ATOM 772 N N . GLU A 1 100 ? -9.248 -3.263 3.952 1.00 92.44 100 GLU A N 1
ATOM 773 C CA . GLU A 1 100 ? -9.569 -3.364 2.525 1.00 92.44 100 GLU A CA 1
ATOM 774 C C . GLU A 1 100 ? -8.495 -2.743 1.628 1.00 92.44 100 GLU A C 1
ATOM 776 O O . GLU A 1 100 ? -8.198 -3.319 0.582 1.00 92.44 100 GLU A O 1
ATOM 781 N N . GLU A 1 101 ? -7.914 -1.602 2.010 1.00 93.88 101 GLU A N 1
ATOM 782 C CA . GLU A 1 101 ? -6.870 -0.956 1.206 1.00 93.88 101 GLU A CA 1
ATOM 783 C C . GLU A 1 101 ? -5.561 -1.753 1.232 1.00 93.88 101 GLU A C 1
ATOM 785 O O . GLU A 1 101 ? -4.990 -2.000 0.171 1.00 93.88 101 GLU A O 1
ATOM 790 N N . LEU A 1 102 ? -5.138 -2.270 2.393 1.00 94.56 102 LEU A N 1
ATOM 791 C CA . LEU A 1 102 ? -3.978 -3.170 2.463 1.00 94.56 102 LEU A CA 1
ATOM 792 C C . LEU A 1 102 ? -4.222 -4.475 1.699 1.00 94.56 102 LEU A C 1
ATOM 794 O O . LEU A 1 102 ? -3.348 -4.972 0.995 1.00 94.56 102 LEU A O 1
ATOM 798 N N . GLN A 1 103 ? -5.423 -5.048 1.799 1.00 91.94 103 GLN A N 1
ATOM 799 C CA . GLN A 1 103 ? -5.741 -6.263 1.053 1.00 91.94 103 GLN A CA 1
ATOM 800 C C . GLN A 1 103 ? -5.693 -6.022 -0.462 1.00 91.94 103 GLN A C 1
ATOM 802 O O . GLN A 1 103 ? -5.254 -6.904 -1.205 1.00 91.94 103 GLN A O 1
ATOM 807 N N . ARG A 1 104 ? -6.136 -4.843 -0.917 1.00 89.69 104 ARG A N 1
ATOM 808 C CA . ARG A 1 104 ? -6.114 -4.453 -2.329 1.00 89.69 104 ARG A CA 1
ATOM 809 C C . ARG A 1 104 ? -4.696 -4.202 -2.837 1.00 89.69 104 ARG A C 1
ATOM 811 O O . ARG A 1 104 ? -4.423 -4.577 -3.975 1.00 89.69 104 ARG A O 1
ATOM 818 N N . SER A 1 105 ? -3.818 -3.611 -2.026 1.00 89.94 105 SER A N 1
ATOM 819 C CA . SER A 1 105 ? -2.429 -3.353 -2.424 1.00 89.94 105 SER A CA 1
ATOM 820 C C . SER A 1 105 ? -1.602 -4.633 -2.548 1.00 89.94 105 SER A C 1
ATOM 822 O O . SER A 1 105 ? -0.808 -4.756 -3.474 1.00 89.94 105 SER 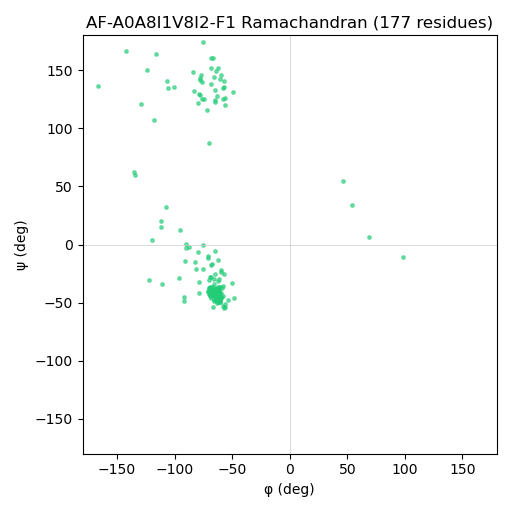A O 1
ATOM 824 N N . LEU A 1 106 ? -1.831 -5.622 -1.677 1.00 89.50 106 LEU A N 1
ATOM 825 C CA . LEU A 1 106 ? -1.079 -6.880 -1.692 1.00 89.50 106 LEU A CA 1
ATOM 826 C C . LEU A 1 106 ? -1.346 -7.726 -2.940 1.00 89.50 106 LEU A C 1
ATOM 828 O O . LEU A 1 106 ? -0.419 -8.187 -3.605 1.00 89.50 106 LEU A O 1
ATOM 832 N N . SER A 1 107 ? -2.615 -8.012 -3.238 1.00 81.69 107 SER A N 1
ATOM 833 C CA . SER A 1 107 ? -2.970 -8.799 -4.417 1.00 81.69 107 SER A CA 1
ATOM 834 C C . SER A 1 107 ? -4.456 -8.727 -4.724 1.00 81.69 107 SER A C 1
ATOM 836 O O . SER A 1 107 ? -5.299 -8.947 -3.858 1.00 81.69 107 SER A O 1
ATOM 838 N N . ALA A 1 108 ? -4.776 -8.556 -6.006 1.00 76.88 108 ALA A N 1
ATOM 839 C CA . ALA A 1 108 ? -6.128 -8.775 -6.511 1.00 76.88 108 ALA A CA 1
ATOM 840 C C . ALA A 1 108 ? -6.485 -10.271 -6.639 1.00 76.88 108 ALA A C 1
ATOM 842 O O . ALA A 1 108 ? -7.661 -10.618 -6.702 1.00 76.88 108 ALA A O 1
ATOM 843 N N . ALA A 1 109 ? -5.485 -11.157 -6.710 1.00 79.25 109 ALA A N 1
ATOM 844 C CA . ALA A 1 109 ? -5.679 -12.574 -7.018 1.00 79.25 109 ALA A CA 1
ATOM 845 C C . ALA A 1 109 ? -5.762 -13.466 -5.771 1.00 79.25 109 ALA A C 1
ATOM 847 O O . ALA A 1 109 ? -6.409 -14.511 -5.811 1.00 79.25 109 ALA A O 1
ATOM 848 N N . VAL A 1 110 ? -5.103 -13.079 -4.674 1.00 83.94 110 VAL A N 1
ATOM 849 C CA . VAL A 1 110 ? -5.031 -13.876 -3.442 1.00 83.94 110 VAL A CA 1
ATOM 850 C C . VAL A 1 110 ? -5.412 -13.014 -2.244 1.00 83.94 110 VAL A C 1
ATOM 852 O O . VAL A 1 110 ? -4.744 -12.028 -1.948 1.00 83.94 110 VAL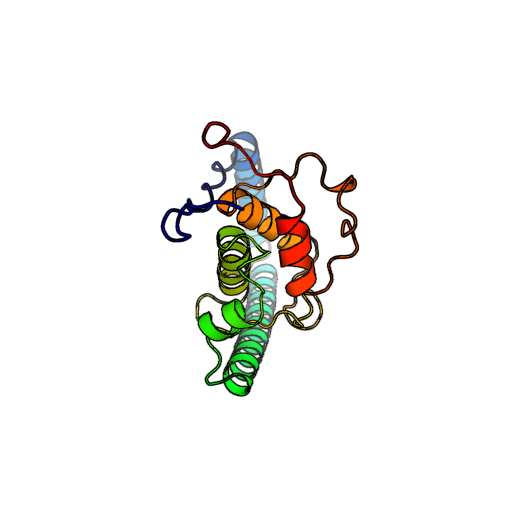 A O 1
ATOM 855 N N . ALA A 1 111 ? -6.456 -13.420 -1.521 1.00 87.94 111 ALA A N 1
ATOM 856 C CA . ALA A 1 111 ? -6.783 -12.831 -0.228 1.00 87.94 111 ALA A CA 1
ATOM 857 C C . ALA A 1 111 ? -5.782 -13.324 0.827 1.00 87.94 111 ALA A C 1
ATOM 859 O O . ALA A 1 111 ? -5.609 -14.531 1.004 1.00 87.94 111 ALA A O 1
ATOM 860 N N . VAL A 1 112 ? -5.131 -12.398 1.527 1.00 91.38 112 VAL A N 1
ATOM 861 C CA . VAL A 1 112 ? -4.103 -12.696 2.528 1.00 91.38 112 VAL A CA 1
ATOM 862 C C . VAL A 1 112 ? -4.616 -12.178 3.865 1.00 91.38 112 VAL A C 1
ATOM 864 O O . VAL A 1 112 ? -4.651 -10.967 4.065 1.00 91.38 112 VAL A O 1
ATOM 867 N N . PRO A 1 113 ? -5.027 -13.057 4.796 1.00 92.81 113 PRO A N 1
ATOM 868 C CA . PRO A 1 113 ? -5.520 -12.609 6.089 1.00 92.81 113 PRO A CA 1
ATOM 869 C C . PRO A 1 113 ? -4.487 -11.735 6.809 1.00 92.81 113 PRO A C 1
ATOM 871 O O . PRO A 1 113 ? -3.366 -12.175 7.071 1.00 92.81 113 PRO A O 1
ATOM 874 N N . LEU A 1 114 ? -4.869 -10.492 7.104 1.00 94.06 114 LEU A N 1
ATOM 875 C CA . LEU A 1 114 ? -4.033 -9.514 7.797 1.00 94.06 114 LEU A CA 1
ATOM 876 C C . LEU A 1 114 ? -4.107 -9.695 9.313 1.00 94.06 114 LEU A C 1
ATOM 878 O O . LEU A 1 114 ? -5.159 -10.039 9.860 1.00 94.06 114 LEU A O 1
ATOM 882 N N . ARG A 1 115 ? -3.004 -9.384 9.992 1.00 95.00 115 ARG A N 1
ATOM 883 C CA . ARG A 1 115 ? -2.893 -9.322 11.453 1.00 95.00 115 ARG A CA 1
ATOM 884 C C . ARG A 1 115 ? -2.399 -7.939 11.865 1.00 95.00 115 ARG A C 1
ATOM 886 O O . ARG A 1 115 ? -1.630 -7.313 11.149 1.00 95.00 115 ARG A O 1
ATOM 893 N N . LEU A 1 116 ? -2.789 -7.474 13.051 1.00 95.06 116 LEU A N 1
ATOM 894 C CA . LEU A 1 116 ? -2.329 -6.177 13.576 1.00 95.06 116 LEU A CA 1
ATOM 895 C C . LEU A 1 116 ? -0.813 -6.112 13.770 1.00 95.06 116 LEU A C 1
ATOM 897 O O . LEU A 1 116 ? -0.221 -5.048 13.659 1.00 95.06 116 LEU A O 1
ATOM 901 N N . THR A 1 117 ? -0.193 -7.254 14.051 1.00 95.50 117 THR A N 1
ATOM 902 C CA . THR A 1 117 ? 1.250 -7.369 14.263 1.00 95.50 117 THR A CA 1
ATOM 903 C C . THR A 1 117 ? 2.049 -7.413 12.966 1.00 95.50 117 THR A C 1
ATOM 905 O O . THR A 1 117 ? 3.272 -7.444 13.042 1.00 95.50 117 THR A O 1
ATOM 908 N N . ASP A 1 118 ? 1.394 -7.475 11.801 1.00 96.00 118 ASP A N 1
ATOM 909 C CA . ASP A 1 118 ? 2.102 -7.508 10.523 1.00 96.00 118 ASP A CA 1
ATOM 910 C C . ASP A 1 118 ? 2.889 -6.211 10.346 1.00 96.00 118 ASP A C 1
ATOM 912 O O . ASP A 1 118 ? 2.340 -5.111 10.465 1.00 96.00 118 ASP A O 1
ATOM 916 N N . ASN A 1 119 ? 4.180 -6.345 10.060 1.00 96.50 119 ASN A N 1
ATOM 917 C CA . ASN A 1 119 ? 5.035 -5.212 9.762 1.00 96.50 119 ASN A CA 1
ATOM 918 C C . ASN A 1 119 ? 4.813 -4.744 8.316 1.00 96.50 119 ASN A C 1
ATOM 920 O O . ASN A 1 119 ? 4.877 -5.535 7.371 1.00 96.50 119 ASN A O 1
ATOM 924 N N . LEU A 1 120 ? 4.584 -3.444 8.134 1.00 95.12 120 LEU A N 1
ATOM 925 C CA . LEU A 1 120 ? 4.239 -2.865 6.833 1.00 95.12 120 LEU A CA 1
ATOM 926 C C . LEU A 1 120 ? 5.365 -3.049 5.799 1.00 95.12 120 LEU A C 1
ATOM 928 O O . LEU A 1 120 ? 5.094 -3.350 4.639 1.00 95.12 120 LEU A O 1
ATOM 932 N N . GLN A 1 121 ? 6.626 -2.958 6.225 1.00 93.12 121 GLN A N 1
ATOM 933 C CA . GLN A 1 121 ? 7.784 -3.051 5.334 1.00 93.12 121 GLN A CA 1
ATOM 934 C C . GLN A 1 121 ? 8.310 -4.486 5.199 1.00 93.12 121 GLN A C 1
ATOM 936 O O . GLN A 1 121 ? 8.524 -4.966 4.088 1.00 93.12 121 GLN A O 1
ATOM 941 N N . SER A 1 122 ? 8.521 -5.213 6.299 1.00 92.50 122 SER A N 1
ATOM 942 C CA . SER A 1 122 ? 9.111 -6.558 6.226 1.00 92.50 122 SER A CA 1
ATOM 943 C C . SER A 1 122 ? 8.101 -7.624 5.807 1.00 92.50 122 SER A C 1
ATOM 945 O O . SER A 1 122 ? 8.421 -8.492 4.986 1.00 92.50 122 SER A O 1
ATOM 947 N N . ASP A 1 123 ? 6.877 -7.557 6.337 1.00 93.56 123 ASP A N 1
ATOM 948 C CA . ASP A 1 123 ? 5.858 -8.582 6.107 1.00 93.56 123 ASP A CA 1
ATOM 949 C C . ASP A 1 123 ? 4.999 -8.223 4.902 1.00 93.56 123 ASP A C 1
ATOM 951 O O . ASP A 1 123 ? 4.805 -9.064 4.026 1.00 93.56 123 ASP A O 1
ATOM 955 N N . LEU A 1 124 ? 4.553 -6.972 4.786 1.00 92.88 124 LEU A N 1
ATOM 956 C CA . LEU A 1 124 ? 3.706 -6.550 3.667 1.00 92.88 124 LEU A CA 1
ATOM 957 C C . LEU A 1 124 ? 4.494 -6.010 2.463 1.00 92.88 124 LEU A C 1
ATOM 959 O O . LEU A 1 124 ? 3.939 -5.979 1.371 1.00 92.88 124 LEU A O 1
ATOM 963 N N . ARG A 1 125 ? 5.794 -5.696 2.615 1.00 92.12 125 ARG A N 1
ATOM 964 C CA . ARG A 1 125 ? 6.654 -5.127 1.550 1.00 92.12 125 ARG A CA 1
ATOM 965 C C . ARG A 1 125 ? 6.094 -3.858 0.913 1.00 92.12 125 ARG A C 1
ATOM 967 O O . ARG A 1 125 ? 6.312 -3.623 -0.269 1.00 92.12 125 ARG A O 1
ATOM 974 N N . LEU A 1 126 ? 5.412 -3.045 1.710 1.00 90.50 126 LEU A N 1
ATOM 975 C CA . LEU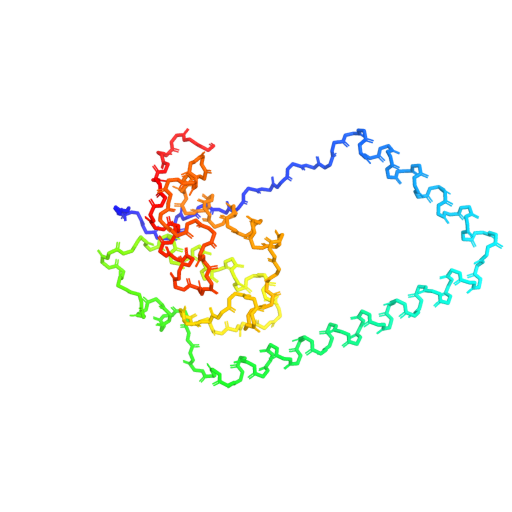 A 1 126 ? 5.027 -1.701 1.308 1.00 90.50 126 LEU A CA 1
ATOM 976 C C . LEU A 1 126 ? 6.240 -0.796 1.478 1.00 90.50 126 LEU A C 1
ATOM 978 O O . LEU A 1 126 ? 6.807 -0.720 2.575 1.00 90.50 126 LEU A O 1
ATOM 982 N N . ASP A 1 127 ? 6.662 -0.156 0.394 1.00 86.75 127 ASP A N 1
ATOM 983 C CA . ASP A 1 127 ? 7.630 0.925 0.492 1.00 86.75 127 ASP A CA 1
ATOM 984 C C . ASP A 1 127 ? 6.958 2.201 1.032 1.00 86.75 127 ASP A C 1
ATOM 986 O O . ASP A 1 127 ? 5.760 2.230 1.326 1.00 86.75 127 ASP A O 1
ATOM 990 N N . ALA A 1 128 ? 7.761 3.235 1.287 1.00 84.25 128 ALA A N 1
ATOM 991 C CA . ALA A 1 128 ? 7.255 4.468 1.884 1.00 84.25 128 ALA A CA 1
ATOM 992 C C . ALA A 1 128 ? 6.289 5.209 0.943 1.00 84.25 128 ALA A C 1
ATOM 994 O O . ALA A 1 128 ? 5.278 5.730 1.410 1.00 84.25 128 ALA A O 1
ATOM 995 N N . ASP A 1 129 ? 6.579 5.202 -0.360 1.00 81.06 129 ASP A N 1
ATOM 996 C CA . ASP A 1 129 ? 5.789 5.908 -1.368 1.00 81.06 129 ASP A CA 1
ATOM 997 C C . ASP A 1 129 ? 4.408 5.246 -1.538 1.00 81.06 129 ASP A C 1
ATOM 999 O O . ASP A 1 129 ? 3.380 5.928 -1.516 1.00 81.06 129 ASP A O 1
ATOM 1003 N N . ASP A 1 130 ? 4.364 3.911 -1.610 1.00 86.50 130 ASP A N 1
ATOM 1004 C CA . ASP A 1 130 ? 3.127 3.128 -1.638 1.00 86.50 130 ASP A CA 1
ATOM 1005 C C . ASP A 1 130 ? 2.312 3.329 -0.352 1.00 86.50 130 ASP A C 1
ATOM 1007 O O . ASP A 1 130 ? 1.080 3.419 -0.385 1.00 86.50 130 ASP A O 1
ATOM 1011 N N . LEU A 1 131 ? 2.982 3.389 0.804 1.00 89.88 131 LEU A N 1
ATOM 1012 C CA . LEU A 1 131 ? 2.311 3.553 2.090 1.00 89.88 131 LEU A CA 1
ATOM 1013 C C . LEU A 1 131 ? 1.628 4.921 2.211 1.00 89.88 131 LEU A C 1
ATOM 1015 O O . LEU A 1 131 ? 0.495 4.971 2.689 1.00 89.88 131 LEU A O 1
ATOM 1019 N N . ASP A 1 132 ? 2.268 6.003 1.771 1.00 89.50 132 ASP A N 1
ATOM 1020 C CA . ASP A 1 132 ? 1.688 7.350 1.811 1.00 89.50 132 ASP A CA 1
ATOM 1021 C C . ASP A 1 132 ? 0.415 7.444 0.953 1.00 89.50 132 ASP A C 1
ATOM 1023 O O . ASP A 1 132 ? -0.612 7.973 1.400 1.00 89.50 132 ASP A O 1
ATOM 1027 N N . ASP A 1 133 ? 0.448 6.854 -0.244 1.00 89.69 133 ASP A N 1
ATOM 1028 C CA . ASP A 1 133 ? -0.707 6.761 -1.138 1.00 89.69 133 ASP A CA 1
ATOM 1029 C C . ASP A 1 133 ? -1.856 5.960 -0.500 1.00 89.69 133 ASP A C 1
ATOM 1031 O O . ASP A 1 133 ? -3.013 6.397 -0.502 1.00 89.69 133 ASP A O 1
ATOM 1035 N N . LEU A 1 134 ? -1.545 4.818 0.120 1.00 93.56 134 LEU A N 1
ATOM 1036 C CA . LEU A 1 134 ? -2.542 3.999 0.808 1.00 93.56 134 LEU A CA 1
ATOM 1037 C C . LEU A 1 134 ? -3.117 4.701 2.043 1.00 93.56 134 LEU A C 1
ATOM 1039 O O . LEU A 1 134 ? -4.318 4.610 2.294 1.00 93.56 134 LEU A O 1
ATOM 1043 N N . VAL A 1 135 ? -2.300 5.422 2.814 1.00 94.44 135 VAL A N 1
ATOM 1044 C CA . VAL A 1 135 ? -2.757 6.211 3.970 1.00 94.44 135 VAL A CA 1
ATOM 1045 C C . VAL A 1 135 ? -3.741 7.289 3.524 1.00 94.44 135 VAL A C 1
ATOM 1047 O O . VAL A 1 135 ? -4.763 7.480 4.189 1.00 94.44 135 VAL A O 1
ATOM 1050 N N . ALA A 1 136 ? -3.481 7.958 2.398 1.00 92.50 136 ALA A N 1
ATOM 1051 C CA . ALA A 1 136 ? -4.394 8.941 1.824 1.00 92.50 136 ALA A CA 1
ATOM 1052 C C . ALA A 1 136 ? -5.749 8.319 1.454 1.00 92.50 136 ALA A C 1
ATOM 1054 O O . ALA A 1 136 ? -6.794 8.831 1.871 1.00 92.50 136 ALA A O 1
ATOM 1055 N N . ASP A 1 137 ? -5.742 7.179 0.763 1.00 93.75 137 ASP A N 1
ATOM 1056 C CA . ASP A 1 137 ? -6.957 6.463 0.366 1.00 93.75 137 ASP A CA 1
ATOM 1057 C C . ASP A 1 137 ? -7.739 5.957 1.593 1.00 93.75 137 ASP A C 1
ATOM 1059 O O . ASP A 1 137 ? -8.957 6.156 1.710 1.00 93.75 137 ASP A O 1
ATOM 1063 N N . MET A 1 138 ? -7.043 5.372 2.573 1.00 95.38 138 MET A N 1
ATOM 1064 C CA . MET A 1 138 ? -7.640 4.926 3.832 1.00 95.38 138 MET A CA 1
ATOM 1065 C C . MET A 1 138 ? -8.258 6.091 4.606 1.00 95.38 138 MET A C 1
ATOM 1067 O O . MET A 1 138 ? -9.393 5.982 5.078 1.00 95.38 138 MET A O 1
ATOM 1071 N N . ALA A 1 139 ? -7.538 7.209 4.734 1.00 93.81 139 ALA A N 1
ATOM 1072 C CA . ALA A 1 139 ? -8.008 8.401 5.425 1.00 93.81 139 ALA A CA 1
ATOM 1073 C C . ALA A 1 139 ? -9.221 9.001 4.718 1.00 93.81 139 ALA A C 1
ATOM 1075 O O . ALA A 1 139 ? -10.217 9.306 5.376 1.00 93.81 139 ALA A O 1
ATOM 1076 N N . GLN A 1 140 ? -9.201 9.093 3.388 1.00 92.25 140 GLN A N 1
ATOM 1077 C CA . GLN A 1 140 ? -10.334 9.573 2.607 1.00 92.25 140 GLN A CA 1
ATOM 1078 C C . GLN A 1 140 ? -11.580 8.726 2.874 1.00 92.25 140 GLN A C 1
ATOM 1080 O O . GLN A 1 140 ? -12.631 9.255 3.261 1.00 92.25 140 GLN A O 1
ATOM 1085 N N . ARG A 1 141 ? -11.469 7.402 2.727 1.00 91.81 141 ARG A N 1
ATOM 1086 C CA . ARG A 1 141 ? -12.603 6.497 2.935 1.00 91.81 141 ARG A CA 1
ATOM 1087 C C . ARG A 1 141 ? -13.079 6.507 4.382 1.00 91.81 141 ARG A C 1
ATOM 1089 O O . ARG A 1 141 ? -14.280 6.532 4.653 1.00 91.81 141 ARG A O 1
ATOM 1096 N N . ALA A 1 142 ? -12.146 6.532 5.329 1.00 92.50 142 ALA A N 1
ATOM 1097 C CA . ALA A 1 142 ? -12.446 6.648 6.746 1.00 92.50 142 ALA A CA 1
ATOM 1098 C C . ALA A 1 142 ? -12.852 8.072 7.149 1.00 92.50 142 ALA A C 1
ATOM 1100 O O . ALA A 1 142 ? -13.159 8.275 8.317 1.00 92.50 142 ALA A O 1
ATOM 1101 N N . ARG A 1 143 ? -12.898 9.055 6.238 1.00 91.50 143 ARG A N 1
ATOM 1102 C CA . ARG A 1 143 ? -13.127 10.495 6.486 1.00 91.50 143 ARG A CA 1
ATOM 1103 C C . ARG A 1 143 ? -12.279 11.036 7.640 1.00 91.50 143 ARG A C 1
ATOM 1105 O O . ARG A 1 143 ? -12.805 11.567 8.621 1.00 91.50 143 ARG A O 1
ATOM 1112 N N . ARG A 1 144 ? -10.974 10.834 7.552 1.00 92.81 144 ARG A N 1
ATOM 1113 C CA . ARG A 1 144 ? -9.967 11.368 8.465 1.00 92.81 144 ARG A CA 1
ATOM 1114 C C . ARG A 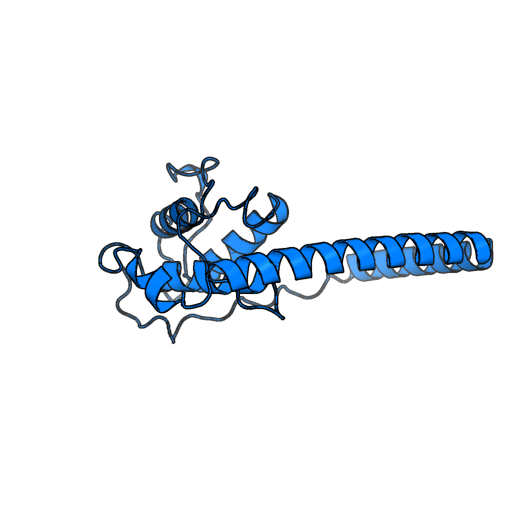1 144 ? -9.200 12.481 7.773 1.00 92.81 144 ARG A C 1
ATOM 1116 O O . ARG A 1 144 ? -8.929 12.397 6.580 1.00 92.81 144 ARG A O 1
ATOM 1123 N N . SER A 1 145 ? -8.901 13.533 8.522 1.00 92.25 145 SER A N 1
ATOM 1124 C CA . SER A 1 145 ? -8.049 14.614 8.041 1.00 92.25 145 SER A CA 1
ATOM 1125 C C . SER A 1 145 ? -6.592 14.166 8.059 1.00 92.25 145 SER A C 1
ATOM 1127 O O . SER A 1 145 ? -6.163 13.542 9.025 1.00 92.25 145 SER A O 1
ATOM 1129 N N . LEU A 1 146 ? -5.836 14.530 7.026 1.00 92.31 146 LEU A N 1
ATOM 1130 C CA . LEU A 1 146 ? -4.374 14.417 6.994 1.00 92.31 146 LEU A CA 1
ATOM 1131 C C . LEU A 1 146 ? -3.695 15.798 7.005 1.00 92.31 146 LEU A C 1
ATOM 1133 O O . LEU A 1 146 ? -2.518 15.910 6.693 1.00 92.31 146 LEU A O 1
ATOM 1137 N N . ALA A 1 147 ? -4.428 16.866 7.341 1.00 89.81 147 ALA A N 1
ATOM 1138 C CA . ALA A 1 147 ? -3.909 18.236 7.270 1.00 89.81 147 ALA A CA 1
ATOM 1139 C C . ALA A 1 147 ? -2.825 18.550 8.320 1.00 89.81 147 ALA A C 1
ATOM 1141 O O . ALA A 1 147 ? -1.980 19.403 8.074 1.00 89.81 147 ALA A O 1
ATOM 1142 N N . ASP A 1 148 ? -2.852 17.879 9.476 1.00 88.25 148 ASP A N 1
ATOM 1143 C CA . ASP A 1 148 ? -1.872 18.061 10.556 1.00 88.25 148 ASP A CA 1
ATOM 1144 C C . ASP A 1 148 ? -1.425 16.704 11.112 1.00 88.25 148 ASP A C 1
ATOM 1146 O O . ASP A 1 148 ? -1.661 16.339 12.266 1.00 88.25 148 ASP A O 1
ATOM 1150 N N . THR A 1 149 ? -0.806 15.897 10.250 1.00 90.62 149 THR A N 1
ATOM 1151 C CA . THR A 1 149 ? -0.271 14.596 10.661 1.00 90.62 149 THR A CA 1
ATOM 1152 C C . THR A 1 149 ? 0.870 14.726 11.662 1.00 90.62 149 THR A C 1
ATOM 1154 O O . THR A 1 149 ? 1.057 13.808 12.452 1.00 90.62 149 THR A O 1
ATOM 1157 N N . SER A 1 150 ? 1.594 15.848 11.675 1.00 90.38 150 SER A N 1
ATOM 1158 C CA . SER A 1 150 ? 2.702 16.124 12.598 1.00 90.38 150 SER A CA 1
ATOM 1159 C C . SER A 1 150 ? 2.294 16.171 14.067 1.00 90.38 150 SER A C 1
ATOM 1161 O O . SER A 1 150 ? 3.084 15.783 14.924 1.00 90.38 150 SER A O 1
ATOM 1163 N N . ALA A 1 151 ? 1.068 16.604 14.373 1.00 90.75 151 ALA A N 1
ATOM 1164 C CA . ALA A 1 151 ? 0.544 16.583 15.737 1.00 90.75 151 ALA A CA 1
ATOM 1165 C C . ALA A 1 151 ? 0.235 15.159 16.243 1.00 90.75 151 ALA A C 1
ATOM 1167 O O . ALA A 1 151 ? -0.011 14.958 17.434 1.00 90.75 151 ALA A O 1
ATOM 1168 N N . ASN A 1 152 ? 0.236 14.157 15.358 1.00 93.81 152 ASN A N 1
ATOM 1169 C CA . ASN A 1 152 ? -0.032 12.776 15.726 1.00 93.81 152 ASN A CA 1
ATOM 1170 C C . ASN A 1 152 ? 1.195 12.150 16.423 1.00 93.81 152 ASN A C 1
ATOM 1172 O O . ASN A 1 152 ? 2.273 12.110 15.828 1.00 93.81 152 ASN A O 1
ATOM 1176 N N . PRO A 1 153 ? 1.061 11.582 17.638 1.00 93.50 153 PRO A N 1
ATOM 1177 C CA . PRO A 1 153 ? 2.179 10.963 18.361 1.00 93.50 153 PRO A CA 1
ATOM 1178 C C . PRO A 1 153 ? 2.896 9.836 17.601 1.00 93.50 153 PRO A C 1
ATOM 1180 O O . PRO A 1 153 ? 4.078 9.568 17.861 1.00 93.50 153 PRO A O 1
ATOM 1183 N N . LEU A 1 154 ? 2.173 9.186 16.681 1.00 92.81 154 LEU A N 1
ATOM 1184 C CA . LEU A 1 154 ? 2.647 8.092 15.836 1.00 92.81 154 LEU A CA 1
ATOM 1185 C C . LEU A 1 154 ? 3.251 8.568 14.504 1.00 92.81 154 LEU A C 1
ATOM 1187 O O . LEU A 1 154 ? 3.699 7.739 13.715 1.00 92.81 154 LEU A O 1
ATOM 1191 N N . PHE A 1 155 ? 3.302 9.876 14.237 1.00 91.62 155 PHE A N 1
ATOM 1192 C CA . PHE A 1 155 ? 3.916 10.407 13.020 1.00 91.62 155 PHE A CA 1
ATOM 1193 C C . PHE A 1 155 ? 5.377 9.949 12.884 1.00 91.62 155 PHE A C 1
ATOM 1195 O O . PHE A 1 155 ? 6.174 10.100 13.811 1.00 91.62 155 PHE A O 1
ATOM 1202 N N . GLY A 1 156 ? 5.710 9.342 11.740 1.00 89.38 156 GLY A N 1
ATOM 1203 C CA . GLY A 1 156 ? 7.036 8.772 11.465 1.00 89.38 156 GLY A CA 1
ATOM 1204 C C . GLY A 1 156 ? 7.401 7.524 12.284 1.00 89.38 156 GLY A C 1
ATOM 1205 O O . GLY A 1 156 ? 8.538 7.069 12.207 1.00 89.38 156 GLY A O 1
ATOM 1206 N N . LYS A 1 157 ? 6.472 6.973 13.077 1.00 92.81 157 LYS A N 1
ATOM 1207 C CA . LYS A 1 157 ? 6.698 5.803 13.950 1.00 92.81 157 LYS A CA 1
ATOM 1208 C C . LYS A 1 157 ? 5.794 4.615 13.620 1.00 92.81 157 LYS A C 1
ATOM 1210 O O . LYS A 1 157 ? 5.810 3.624 14.340 1.00 92.81 157 LYS A O 1
ATOM 1215 N N . VAL A 1 158 ? 4.987 4.718 12.566 1.00 94.44 158 VAL A N 1
ATOM 1216 C CA . VAL A 1 158 ? 4.082 3.648 12.137 1.00 94.44 158 VAL A CA 1
ATOM 1217 C C . VAL A 1 158 ? 4.905 2.514 11.530 1.00 94.44 158 VAL A C 1
ATOM 1219 O O . VAL A 1 158 ? 5.549 2.703 10.502 1.00 94.44 158 VAL A O 1
ATOM 1222 N N . THR A 1 159 ? 4.884 1.338 12.160 1.00 95.50 159 THR A N 1
ATOM 1223 C CA . THR A 1 159 ? 5.645 0.166 11.686 1.00 95.50 159 THR A CA 1
ATOM 1224 C C . THR A 1 159 ? 4.766 -1.044 11.409 1.00 95.50 159 THR A C 1
ATOM 1226 O O . THR A 1 159 ? 5.071 -1.841 10.519 1.00 95.50 159 THR A O 1
ATOM 1229 N N . THR A 1 160 ? 3.661 -1.176 12.139 1.00 97.38 160 THR A N 1
ATOM 1230 C CA . THR A 1 160 ? 2.733 -2.302 12.037 1.00 97.38 160 THR A CA 1
ATOM 1231 C C . THR A 1 160 ? 1.353 -1.876 11.546 1.00 97.38 160 THR A C 1
ATOM 1233 O O . THR A 1 160 ? 0.984 -0.699 11.584 1.00 97.38 160 THR A O 1
ATOM 1236 N N . VAL A 1 161 ? 0.548 -2.849 11.115 1.00 96.94 161 VAL A N 1
ATOM 1237 C CA . VAL A 1 161 ? -0.870 -2.627 10.781 1.00 96.94 161 VAL A CA 1
ATOM 1238 C C . VAL A 1 161 ? -1.646 -2.069 11.982 1.00 96.94 161 VAL A C 1
ATOM 1240 O O . VAL A 1 161 ? -2.532 -1.235 11.807 1.00 96.94 161 VAL A O 1
ATOM 1243 N N . GLY A 1 162 ? -1.313 -2.488 13.205 1.00 96.19 162 GLY A N 1
ATOM 1244 C CA . GLY A 1 162 ? -1.894 -1.954 14.437 1.00 96.19 162 GLY A CA 1
ATOM 1245 C C . GLY A 1 162 ? -1.586 -0.473 14.638 1.00 96.19 162 GLY A C 1
ATOM 1246 O O . GLY A 1 162 ? -2.515 0.313 14.839 1.00 96.19 162 GLY A O 1
ATOM 1247 N N . ASP A 1 163 ? -0.318 -0.083 14.484 1.00 96.12 163 ASP A N 1
ATOM 1248 C CA . ASP A 1 163 ? 0.099 1.324 14.566 1.00 96.12 163 ASP A CA 1
ATOM 1249 C C . ASP A 1 163 ? -0.628 2.171 13.517 1.00 96.12 163 ASP A C 1
ATOM 1251 O O . ASP A 1 163 ? -1.019 3.303 13.785 1.00 96.12 163 ASP A O 1
ATOM 1255 N N . LEU A 1 164 ? -0.844 1.619 12.319 1.00 96.44 164 LEU A N 1
ATOM 1256 C CA . LEU A 1 164 ? -1.539 2.303 11.231 1.00 96.44 164 LEU A CA 1
ATOM 1257 C C . LEU A 1 164 ? -3.018 2.552 11.564 1.00 96.44 164 LEU A C 1
ATOM 1259 O O . LEU A 1 164 ? -3.537 3.651 11.338 1.00 96.44 164 LEU A O 1
ATOM 1263 N N . VAL A 1 165 ? -3.693 1.553 12.141 1.00 96.31 165 VAL A N 1
ATOM 1264 C CA . VAL A 1 165 ? -5.063 1.708 12.651 1.00 96.31 165 VAL A CA 1
ATOM 1265 C C . VAL A 1 165 ? -5.111 2.797 13.724 1.00 96.31 165 VAL A C 1
ATOM 1267 O O . VAL A 1 165 ? -5.994 3.655 13.681 1.00 96.31 165 VAL A O 1
ATOM 1270 N N . GLU A 1 166 ? -4.169 2.798 14.667 1.00 95.62 166 GLU A N 1
ATOM 1271 C CA . GLU A 1 166 ? -4.119 3.783 15.752 1.00 95.62 166 GLU A CA 1
ATOM 1272 C C . GLU A 1 166 ? -3.783 5.196 15.251 1.00 95.62 166 GLU A C 1
ATOM 1274 O O . GLU A 1 166 ? -4.417 6.174 15.666 1.00 95.62 166 GLU A O 1
ATOM 1279 N N . PHE A 1 167 ? -2.867 5.311 14.288 1.00 96.12 167 PHE A N 1
ATOM 1280 C CA . PHE A 1 167 ? -2.516 6.565 13.633 1.00 96.12 167 PHE A CA 1
ATOM 1281 C C . PHE A 1 167 ? -3.755 7.203 12.999 1.00 96.12 167 PHE A C 1
ATOM 1283 O O . PHE A 1 167 ? -4.111 8.332 13.344 1.00 96.12 167 PHE A O 1
ATOM 1290 N N . LEU A 1 168 ? -4.474 6.466 12.145 1.00 95.38 168 LEU A N 1
ATOM 1291 C CA . LEU A 1 168 ? -5.695 6.954 11.494 1.00 95.38 168 LEU A CA 1
ATOM 1292 C C . LEU A 1 168 ? -6.832 7.205 12.491 1.00 95.38 168 LEU A C 1
ATOM 1294 O O . LEU A 1 168 ? -7.616 8.140 12.320 1.00 95.38 168 LEU A O 1
ATOM 1298 N N . GLN A 1 169 ? -6.930 6.399 13.549 1.00 94.44 169 GLN A N 1
ATOM 1299 C CA . GLN A 1 169 ? -7.905 6.596 14.619 1.00 94.44 169 GLN A CA 1
ATOM 1300 C C . GLN A 1 169 ? -7.654 7.884 15.414 1.00 94.44 169 GLN A C 1
ATOM 1302 O O . GLN A 1 169 ? -8.618 8.476 15.907 1.00 94.44 169 GLN A O 1
ATOM 1307 N N . THR A 1 170 ? -6.403 8.326 15.517 1.00 94.12 170 THR A N 1
ATOM 1308 C CA . THR A 1 170 ? -6.016 9.561 16.216 1.00 94.12 170 THR A CA 1
ATOM 1309 C C . THR A 1 170 ? -6.229 10.803 15.349 1.00 94.12 170 THR A C 1
ATOM 1311 O O . THR A 1 170 ? -6.412 11.899 15.874 1.00 94.12 170 THR A O 1
ATOM 1314 N N . GLN A 1 171 ? -6.294 10.645 14.022 1.00 94.25 171 GLN A N 1
ATOM 1315 C CA . GLN A 1 171 ? -6.565 11.761 13.120 1.00 94.25 171 GLN A CA 1
ATOM 1316 C C . GLN A 1 171 ? -7.978 12.346 13.306 1.00 94.25 171 GLN A C 1
ATOM 1318 O O . GLN A 1 171 ? -8.937 11.589 13.508 1.00 94.25 171 GLN A O 1
ATOM 1323 N N . PRO A 1 172 ? -8.164 13.673 13.170 1.00 91.69 172 PRO A N 1
ATOM 1324 C CA . PRO A 1 172 ? -9.477 14.303 13.274 1.00 91.69 172 PRO A CA 1
ATOM 1325 C C . PRO A 1 172 ? -10.490 13.738 12.270 1.00 91.69 172 PRO A C 1
ATOM 1327 O O . PRO A 1 172 ? -10.175 13.470 11.110 1.00 91.69 172 PRO A O 1
ATOM 1330 N N . CYS A 1 173 ? -11.738 13.581 12.709 1.00 89.62 173 CYS A N 1
ATOM 1331 C CA . CYS A 1 173 ? -12.844 13.166 11.849 1.00 89.62 173 CYS A CA 1
ATOM 1332 C C . CYS A 1 173 ? -13.333 14.348 11.000 1.00 89.62 173 CYS A C 1
ATOM 1334 O O . CYS A 1 173 ? -13.677 15.394 11.546 1.00 89.62 173 CYS A O 1
ATOM 1336 N N . LEU A 1 174 ? -13.433 14.167 9.683 1.00 87.06 174 LEU A N 1
ATOM 1337 C CA . LEU A 1 174 ? -13.989 15.181 8.787 1.00 87.06 174 LEU A CA 1
ATOM 1338 C C . LEU A 1 174 ? -15.528 15.188 8.854 1.00 87.06 174 LEU A C 1
ATOM 1340 O O . LEU A 1 174 ? -16.140 14.114 8.913 1.00 87.06 174 LEU A O 1
ATOM 1344 N N . PRO A 1 175 ? -16.176 16.368 8.812 1.00 77.88 175 PRO A N 1
ATOM 1345 C CA . PRO A 1 175 ? -17.632 16.471 8.751 1.00 77.88 175 PRO A CA 1
ATOM 1346 C C . PRO A 1 175 ? -18.173 15.968 7.403 1.00 77.88 175 PRO A C 1
ATOM 1348 O O . PRO A 1 175 ? -17.445 15.898 6.409 1.00 77.88 175 PRO A O 1
ATOM 1351 N N . ASN A 1 176 ? -19.468 15.633 7.341 1.00 65.56 176 ASN A N 1
ATOM 1352 C CA . ASN A 1 176 ? -20.110 15.091 6.129 1.00 65.56 176 ASN A CA 1
ATOM 1353 C C . ASN A 1 176 ? -20.039 16.037 4.910 1.00 65.56 176 ASN A C 1
ATOM 1355 O O . ASN A 1 176 ? -20.067 15.558 3.780 1.00 65.56 176 ASN A O 1
ATOM 1359 N N . SER A 1 177 ? -19.847 17.338 5.123 1.00 57.09 177 SER A N 1
ATOM 1360 C CA . SER A 1 177 ? -19.829 18.373 4.078 1.00 57.09 177 SER A CA 1
ATOM 1361 C C . SER A 1 177 ? -18.462 18.622 3.418 1.00 57.09 177 SER A C 1
ATOM 1363 O O . SER A 1 177 ? -18.373 19.485 2.556 1.00 57.09 177 SER A O 1
ATOM 1365 N N . ALA A 1 178 ? -17.394 17.943 3.853 1.00 52.47 178 ALA A N 1
ATOM 1366 C CA . ALA A 1 178 ? -16.007 18.322 3.539 1.00 52.47 178 ALA A CA 1
ATOM 1367 C C . ALA A 1 178 ? -15.280 17.412 2.524 1.00 52.47 178 ALA A C 1
ATOM 1369 O O . ALA A 1 178 ? -14.075 17.218 2.656 1.00 52.47 178 ALA A O 1
ATOM 1370 N N . VAL A 1 179 ? -15.982 16.822 1.550 1.00 47.78 179 VAL A N 1
ATOM 1371 C CA . VAL A 1 179 ? -15.347 16.065 0.447 1.00 47.78 179 VAL A CA 1
ATOM 1372 C C . VAL A 1 179 ? -15.892 16.532 -0.883 1.00 47.78 179 VAL A C 1
ATOM 1374 O O . VAL A 1 179 ? -17.135 16.641 -0.964 1.00 47.78 179 VAL A O 1
#

pLDDT: mean 89.38, std 7.62, range [47.78, 97.38]

Secondary structure (DSSP, 8-state):
---S-GGGPPPPPPPPPPPHHHHHHHHHHHHHHHHHHHH-HHHHHHHHHHHHHHHHHHHHHHHHHHHHHHHHTTT--HHHHHHTS-TTTS-HHHHHHHHHHHHHHH-SS------TT-BTTTTS---HHHHHHHHHHHHHHTTB--TTGGGSTTTTT--BHHHHHHHHHHSPBPPTT--

Nearest PDB structures (foldseek):
  8j9j-assembly1_AB  TM=7.494E-01  e=9.135E-02  Euglena gracilis
  6tg5-assembly1_A  TM=6.556E-01  e=1.157E-01  Pseudomonas fluorescens
  8j9j-assembly1_AC  TM=5.621E-01  e=6.037E-02  Euglena gracilis

Solvent-accessible surface area (backbone atoms only — not comparable to full-atom values): 10400 Å² total; per-residue (Å²): 123,77,92,69,65,59,88,74,51,58,75,69,79,80,78,78,76,84,54,69,73,60,52,53,52,50,51,54,52,52,52,53,50,52,54,50,37,71,77,37,49,68,61,50,50,49,50,50,51,51,52,50,52,49,51,52,53,50,53,51,52,50,53,52,50,50,49,50,55,21,58,78,40,66,89,58,43,72,69,55,42,54,66,77,43,64,65,91,80,42,41,60,40,43,56,48,23,52,52,54,52,53,40,55,71,73,33,90,86,52,84,52,66,68,51,51,81,39,31,40,51,84,69,64,61,45,51,72,72,59,43,55,54,48,50,51,44,27,26,57,34,38,36,29,52,72,88,64,49,79,81,39,93,46,55,98,63,62,53,27,46,42,44,47,48,51,46,56,61,69,32,55,74,55,63,95,84,75,122

Mean predicted aligned error: 6.57 Å